Protein AF-A0A0D2UC77-F1 (afdb_monomer_lite)

Radius of gyration: 31.9 Å; chains: 1; bounding box: 76×81×79 Å

pLDDT: mean 72.2, std 21.92, range [27.11, 96.94]

Sequence (334 aa):
MNLIVYHHRYRLAFGVFLLLELVVVMSQKRPQEDGKARPSEGNSPDQDKRRRVPTLRNVVQEVMKLQSVQHLLEPVLEPLIRRVVKEEVELALRKHLNNMKRNGGKEVNSSESRSLQLQFLNNLSLPVFTGARIEAEDCSTIKVAIVDALTGQIVTSGPESSAKVEVVVLEGDFDGDEEDNWAVEEFNNNIVKEREGKKPLLTGDAFLTLTEGIGLVGEISFTDNSSWTRCRRFRLGARVVDGSGGTRVREAKTESFIVRDHRGELYKKHHPPSLSDEVWRLEKIGKDGAFHKRLSRENINTVKDFLTMLCINPPRLRHVRFFCFISLFVKLGV

Secondary structure (DSSP, 8-state):
--STTHHHHHHHHHHHHHHHHHHHHHT--PPP--------------------PPPHHHHHHHHHHHHHHHHHHHHHHHHHHHHHHHHHHHHHHHHHHHHHHHTSS--S-S-----EEEEE-SPBPSSEETTSBP-BTTSS--EEEEEETTT--B--SSSGGG-EEEEEEEETT----TT----HHHHHHTBPPPPTTSPPSEEE--EEE-BTTEEE--SEEESS-GGGSTTS-EEEEEEESS--TTPPEEPEEPPPBPEEPHHHHHTPPPSSPPTTSBGGGSTT--TTSHHHHHHHHTT--BHHHHHHHHHH-HHHHHHTT-TTTHHHHTTS--

InterPro domains:
  IPR012416 CALMODULIN-BINDING PROTEIN60 [PTHR31713] (33-320)
  IPR046830 Calmodulin binding protein, central domain [PF20451] (275-320)
  IPR046831 Calmodulin binding protein-like, N-terminal domain [PF07887] (116-262)

Foldseek 3Di:
DPPVVVVVVVCVVVVLVVVVVVVVVVVPDDDDDDDDDDDDDDDDDDDDDDDDDPDVVVVVVVVVVVVVVVVVVVVVSVVVVVVVVVVVVVVVVVVVVVVVVVPPDDDDDDPDLQAKAKEWPFAWCPDAEFPDWIAGVVRHFTKMFIARPVPRDGQQDDLQQFFKKFKFKFDQPPPDPPVLDDDPVSRVVRGDADDPPDDGQKDDQRMWTHHSGMTTGGGIGGNDWLCPDPRQKIKIKMDTPDDPPPRDYHIYIHHIHTYHYPVCVVQAADVVFDQAAFPSSDPPRGVVDLLSVLCVVVVNTGNVSVVVCCVPPVPVVVVSVPVVPVVPVVVVDD

Organism: Gossypium raimondii (NCBI:txid29730)

Structure (mmCIF, N/CA/C/O backbone):
data_AF-A0A0D2UC77-F1
#
_entry.id   AF-A0A0D2UC77-F1
#
loop_
_atom_site.group_PDB
_atom_site.id
_atom_site.type_symbol
_atom_site.label_atom_id
_atom_site.label_alt_id
_atom_site.label_comp_id
_atom_site.label_asym_id
_atom_site.label_entity_id
_atom_site.label_seq_id
_atom_site.pdbx_PDB_ins_code
_atom_site.Cartn_x
_atom_site.Cartn_y
_atom_site.Cartn_z
_atom_site.occupancy
_atom_site.B_iso_or_equiv
_atom_site.auth_seq_id
_atom_site.auth_comp_id
_atom_site.auth_asym_id
_atom_site.auth_atom_id
_atom_site.pdbx_PDB_model_num
ATOM 1 N N . MET A 1 1 ? 22.956 -3.495 41.136 1.00 37.72 1 MET A N 1
ATOM 2 C CA . MET A 1 1 ? 23.066 -4.958 40.919 1.00 37.72 1 MET A CA 1
ATOM 3 C C . MET A 1 1 ? 21.936 -5.565 40.065 1.00 37.72 1 MET A C 1
ATOM 5 O O . MET A 1 1 ? 21.862 -6.779 39.988 1.00 37.72 1 MET A O 1
ATOM 9 N N . ASN A 1 2 ? 21.133 -4.776 39.330 1.00 36.56 2 ASN A N 1
ATOM 10 C CA . ASN A 1 2 ? 19.993 -5.286 38.538 1.00 36.56 2 ASN A CA 1
ATOM 11 C C . ASN A 1 2 ? 20.079 -5.015 37.021 1.00 36.56 2 ASN A C 1
ATOM 13 O O . ASN A 1 2 ? 19.062 -5.036 36.343 1.00 36.56 2 ASN A O 1
ATOM 17 N N . LEU A 1 3 ? 21.279 -4.796 36.465 1.00 29.83 3 LEU A N 1
ATOM 18 C CA . LEU A 1 3 ? 21.458 -4.613 35.010 1.00 29.83 3 LEU A CA 1
ATOM 19 C C . LEU A 1 3 ? 22.194 -5.779 34.323 1.00 29.83 3 LEU A C 1
ATOM 21 O O . LEU A 1 3 ? 22.184 -5.888 33.104 1.00 29.83 3 LEU A O 1
ATOM 25 N N . ILE A 1 4 ? 22.776 -6.704 35.096 1.00 30.23 4 ILE A N 1
ATOM 26 C CA . ILE A 1 4 ? 23.517 -7.863 34.561 1.00 30.23 4 ILE A CA 1
ATOM 27 C C . ILE A 1 4 ? 22.608 -9.102 34.413 1.00 30.23 4 ILE A C 1
ATOM 29 O O . ILE A 1 4 ? 22.875 -9.976 33.594 1.00 30.23 4 ILE A O 1
ATOM 33 N N . VAL A 1 5 ? 21.473 -9.154 35.122 1.00 36.16 5 VAL A N 1
ATOM 34 C CA . VAL A 1 5 ? 20.525 -10.286 35.050 1.00 36.16 5 VAL A CA 1
ATOM 35 C C . VAL A 1 5 ? 19.581 -10.178 33.839 1.00 36.16 5 VAL A C 1
ATOM 37 O O . VAL A 1 5 ? 19.210 -11.197 33.258 1.00 36.16 5 VAL A O 1
ATOM 40 N N . TYR A 1 6 ? 19.256 -8.960 33.383 1.00 32.72 6 TYR A N 1
ATOM 41 C CA . TYR A 1 6 ? 18.373 -8.746 32.224 1.00 32.72 6 TYR A CA 1
ATOM 42 C C . TYR A 1 6 ? 19.011 -9.213 30.907 1.00 32.72 6 TYR A C 1
ATOM 44 O O . TYR A 1 6 ? 18.373 -9.885 30.101 1.00 32.72 6 TYR A O 1
ATOM 52 N N . HIS A 1 7 ? 20.312 -8.971 30.728 1.00 30.97 7 HIS A N 1
ATOM 53 C CA . HIS A 1 7 ? 21.033 -9.346 29.508 1.00 30.97 7 HIS A CA 1
ATOM 54 C C . HIS A 1 7 ? 21.276 -10.866 29.371 1.00 30.97 7 HIS A C 1
ATOM 56 O O . HIS A 1 7 ? 21.621 -11.351 28.291 1.00 30.97 7 HIS A O 1
ATOM 62 N N . HIS A 1 8 ? 21.084 -11.628 30.456 1.00 34.34 8 HIS A N 1
ATOM 63 C CA . HIS A 1 8 ? 21.283 -13.078 30.487 1.00 34.34 8 HIS A CA 1
ATOM 64 C C . HIS A 1 8 ? 20.010 -13.868 30.122 1.00 34.34 8 HIS A C 1
ATOM 66 O O . HIS A 1 8 ? 20.115 -14.989 29.621 1.00 34.34 8 HIS A O 1
ATOM 72 N N . ARG A 1 9 ? 18.810 -13.288 30.309 1.00 41.12 9 ARG A N 1
ATOM 73 C CA . ARG A 1 9 ? 17.525 -13.922 29.943 1.00 41.12 9 ARG A CA 1
ATOM 74 C C . ARG A 1 9 ? 17.278 -13.935 28.431 1.00 41.12 9 ARG A C 1
ATOM 76 O O . ARG A 1 9 ? 16.912 -14.977 27.896 1.00 41.12 9 ARG A O 1
ATOM 83 N N . TYR A 1 10 ? 17.586 -12.843 27.729 1.00 38.00 10 TYR A N 1
ATOM 84 C CA . TYR A 1 10 ? 17.446 -12.782 26.266 1.00 38.00 10 TYR A CA 1
ATOM 85 C C . TYR A 1 10 ? 18.499 -13.616 25.526 1.00 38.00 10 TYR A C 1
ATOM 87 O O . TYR A 1 10 ? 18.206 -14.186 24.481 1.00 38.00 10 TYR A O 1
ATOM 95 N N . ARG A 1 11 ? 19.705 -13.775 26.091 1.00 41.84 11 ARG A N 1
ATOM 96 C CA . ARG A 1 11 ? 20.719 -14.691 25.541 1.00 41.84 11 ARG A CA 1
ATOM 97 C C . ARG A 1 11 ? 20.305 -16.160 25.632 1.00 41.84 11 ARG A C 1
ATOM 99 O O . ARG A 1 11 ? 20.631 -16.919 24.725 1.00 41.84 11 ARG A O 1
ATOM 106 N N . LEU A 1 12 ? 19.581 -16.552 26.685 1.00 42.16 12 LEU A N 1
ATOM 107 C CA . LEU A 1 12 ? 19.053 -17.913 26.807 1.00 42.16 12 LEU A CA 1
ATOM 108 C C . LEU A 1 12 ? 17.899 -18.157 25.826 1.00 42.16 12 LEU A C 1
ATOM 110 O O . LEU A 1 12 ? 17.921 -19.160 25.125 1.00 42.16 12 LEU A O 1
ATOM 114 N N . ALA A 1 13 ? 16.938 -17.233 25.728 1.00 47.94 13 ALA A N 1
ATOM 115 C CA . ALA A 1 13 ? 15.802 -17.366 24.810 1.00 47.94 13 ALA A CA 1
ATOM 116 C C . ALA A 1 13 ? 16.244 -17.378 23.334 1.00 47.94 13 ALA A C 1
ATOM 118 O O . ALA A 1 13 ? 15.822 -18.241 22.568 1.00 47.94 13 ALA A O 1
ATOM 119 N N . PHE A 1 14 ? 17.172 -16.492 22.955 1.00 47.38 14 PHE A N 1
ATOM 120 C CA . PHE A 1 14 ? 17.744 -16.455 21.606 1.00 47.38 14 PHE A CA 1
ATOM 121 C C . PHE A 1 14 ? 18.619 -17.684 21.316 1.00 47.38 14 PHE A C 1
ATOM 123 O O . PHE A 1 14 ? 18.593 -18.218 20.211 1.00 47.38 14 PHE A O 1
ATOM 130 N N . GLY A 1 15 ? 19.353 -18.175 22.321 1.00 44.84 15 GLY A N 1
ATOM 131 C CA . GLY A 1 15 ? 20.139 -19.405 22.220 1.00 44.84 15 GLY A CA 1
ATOM 132 C C . GLY A 1 15 ? 19.276 -20.652 22.023 1.00 44.84 15 GLY A C 1
ATOM 133 O O . GLY A 1 15 ? 19.625 -21.498 21.207 1.00 44.84 15 GLY A O 1
ATOM 134 N N . VAL A 1 16 ? 18.132 -20.744 22.711 1.00 52.50 16 VAL A N 1
ATOM 135 C CA . VAL A 1 16 ? 17.162 -21.845 22.563 1.00 52.50 16 VAL A CA 1
ATOM 136 C C . VAL A 1 16 ? 16.448 -21.776 21.210 1.00 52.50 16 VAL A C 1
ATOM 138 O O . VAL A 1 16 ? 16.281 -22.809 20.568 1.00 52.50 16 VAL A O 1
ATOM 141 N N . PHE A 1 17 ? 16.107 -20.575 20.732 1.00 50.41 17 PHE A N 1
ATOM 142 C CA . PHE A 1 17 ? 15.516 -20.369 19.405 1.00 50.41 17 PHE A CA 1
ATOM 143 C C . PHE A 1 17 ? 16.473 -20.781 18.270 1.00 50.41 17 PHE A C 1
ATOM 145 O O . PHE A 1 17 ? 16.083 -21.530 17.377 1.00 50.41 17 PHE A O 1
ATOM 152 N N . LEU A 1 18 ? 17.752 -20.386 18.346 1.00 47.84 18 LEU A N 1
ATOM 153 C CA . LEU A 1 18 ? 18.776 -20.821 17.385 1.00 47.84 18 LEU A CA 1
ATOM 154 C C . LEU A 1 18 ? 19.037 -22.332 17.437 1.00 47.84 18 LEU A C 1
ATOM 156 O O . LEU A 1 18 ? 19.326 -22.933 16.405 1.00 47.84 18 LEU A O 1
ATOM 160 N N . LEU A 1 19 ? 18.941 -22.949 18.621 1.00 46.53 19 LEU A N 1
ATOM 161 C CA . LEU A 1 19 ? 19.082 -24.398 18.768 1.00 46.53 19 LEU A CA 1
ATOM 162 C C . LEU A 1 19 ? 17.905 -25.150 18.134 1.00 46.53 19 LEU A C 1
ATOM 164 O O . LEU A 1 19 ? 18.121 -26.171 17.489 1.00 46.53 19 LEU A O 1
ATOM 168 N N . LEU A 1 20 ? 16.679 -24.641 18.287 1.00 48.84 20 LEU A N 1
ATOM 169 C CA . LEU A 1 20 ? 15.470 -25.198 17.672 1.00 48.84 20 LEU A CA 1
ATOM 170 C C . LEU A 1 20 ? 15.531 -25.122 16.142 1.00 48.84 20 LEU A C 1
ATOM 172 O O . LEU A 1 20 ? 15.289 -26.130 15.485 1.00 48.84 20 LEU A O 1
ATOM 176 N N . GLU A 1 21 ? 15.943 -23.986 15.578 1.00 44.38 21 GLU A N 1
ATOM 177 C CA . GLU A 1 21 ? 16.179 -23.833 14.132 1.00 44.38 21 GLU A CA 1
ATOM 178 C C . GLU A 1 21 ? 17.220 -24.844 13.614 1.00 44.38 21 GLU A C 1
ATOM 180 O O . GLU A 1 21 ? 16.989 -25.536 12.622 1.00 44.38 21 GLU A O 1
ATOM 185 N N . LEU A 1 22 ? 18.336 -25.023 14.332 1.00 43.88 22 LEU A N 1
ATOM 186 C CA . LEU A 1 22 ? 19.365 -26.006 13.973 1.00 43.88 22 LEU A CA 1
ATOM 187 C C . LEU A 1 22 ? 18.853 -27.454 14.042 1.00 43.88 22 LEU A C 1
ATOM 189 O O . LEU A 1 22 ? 19.157 -28.252 13.155 1.00 43.88 22 LEU A O 1
ATOM 193 N N . VAL A 1 23 ? 18.051 -27.800 15.052 1.00 48.88 23 VAL A N 1
ATOM 194 C CA . VAL A 1 23 ? 17.474 -29.148 15.209 1.00 48.88 23 VAL A CA 1
ATOM 195 C C . VAL A 1 23 ? 16.422 -29.439 14.132 1.00 48.88 23 VAL A C 1
ATOM 197 O O . VAL A 1 23 ? 16.395 -30.544 13.586 1.00 48.88 23 VAL A O 1
ATOM 200 N N . VAL A 1 24 ? 15.596 -28.455 13.767 1.00 45.53 24 VAL A N 1
ATOM 201 C CA . VAL A 1 24 ? 14.577 -28.581 12.711 1.00 45.53 24 VAL A CA 1
ATOM 202 C C . VAL A 1 24 ? 15.227 -28.759 11.336 1.00 45.53 24 VAL A C 1
ATOM 204 O O . VAL A 1 24 ? 14.836 -29.656 10.585 1.00 45.53 24 VAL A O 1
ATOM 207 N N . VAL A 1 25 ? 16.276 -27.987 11.033 1.00 43.66 25 VAL A N 1
ATOM 208 C CA . VAL A 1 25 ? 17.031 -28.087 9.770 1.00 43.66 25 VAL A CA 1
ATOM 209 C C . VAL A 1 25 ? 17.757 -29.433 9.640 1.00 43.66 25 VAL A C 1
ATOM 211 O O . VAL A 1 25 ? 17.865 -29.979 8.542 1.00 43.66 25 VAL A O 1
ATOM 214 N N . MET A 1 26 ? 18.213 -30.022 10.749 1.00 36.75 26 MET A N 1
ATOM 215 C CA . MET A 1 26 ? 18.915 -31.312 10.741 1.00 36.75 26 MET A CA 1
ATOM 216 C C . MET A 1 26 ? 17.988 -32.539 10.661 1.00 36.75 26 MET A C 1
ATOM 218 O O . MET A 1 26 ? 18.461 -33.627 10.336 1.00 36.75 26 MET A O 1
ATOM 222 N N . SER A 1 27 ? 16.680 -32.385 10.899 1.00 40.72 27 SER A N 1
ATOM 223 C CA . SER A 1 27 ? 15.710 -33.496 10.902 1.00 40.72 27 SER A CA 1
ATOM 224 C C . SER A 1 27 ? 15.116 -33.817 9.513 1.00 40.72 27 SER A C 1
ATOM 226 O O . SER A 1 27 ? 14.483 -34.855 9.312 1.00 40.72 27 SER A O 1
ATOM 228 N N . GLN A 1 28 ? 15.360 -32.979 8.497 1.00 36.03 28 GLN A N 1
ATOM 229 C CA . GLN A 1 28 ? 14.860 -33.182 7.129 1.00 36.03 28 GLN A CA 1
ATOM 230 C C . GLN A 1 28 ? 15.937 -33.725 6.173 1.00 36.03 28 GLN A C 1
ATOM 232 O O . GLN A 1 28 ? 16.375 -33.045 5.247 1.00 36.03 28 GLN A O 1
ATOM 237 N N . LYS A 1 29 ? 16.359 -34.986 6.344 1.00 37.50 29 LYS A N 1
ATOM 238 C CA . LYS A 1 29 ? 17.017 -35.732 5.252 1.00 37.50 29 LYS A CA 1
ATOM 239 C C . LYS A 1 29 ? 16.876 -37.250 5.422 1.00 37.50 29 LYS A C 1
ATOM 241 O O . LYS A 1 29 ? 17.635 -37.872 6.154 1.00 37.50 29 LYS A O 1
ATOM 246 N N . ARG A 1 30 ? 15.913 -37.859 4.720 1.00 32.28 30 ARG A N 1
ATOM 247 C CA . ARG A 1 30 ? 15.815 -39.323 4.535 1.00 32.28 30 ARG A CA 1
ATOM 248 C C . ARG A 1 30 ? 16.340 -39.699 3.138 1.00 32.28 30 ARG A C 1
ATOM 250 O O . ARG A 1 30 ? 15.935 -39.029 2.188 1.00 32.28 30 ARG A O 1
ATOM 257 N N . PRO A 1 31 ? 17.181 -40.736 2.965 1.00 36.09 31 PRO A N 1
ATOM 258 C CA . PRO A 1 31 ? 17.463 -41.326 1.658 1.00 36.09 31 PRO A CA 1
ATOM 259 C C . PRO A 1 31 ? 16.521 -42.502 1.348 1.00 36.09 31 PRO A C 1
ATOM 261 O O . PRO A 1 31 ? 16.159 -43.274 2.231 1.00 36.09 31 PRO A O 1
ATOM 264 N N . GLN A 1 32 ? 16.155 -42.618 0.071 1.00 31.05 32 GLN A N 1
ATOM 265 C CA . GLN A 1 32 ? 15.422 -43.723 -0.550 1.00 31.05 32 GLN A CA 1
ATOM 266 C C . GLN A 1 32 ? 16.422 -44.822 -0.960 1.00 31.05 32 GLN A C 1
ATOM 268 O O . GLN A 1 32 ? 17.393 -44.526 -1.656 1.00 31.05 32 GLN A O 1
ATOM 273 N N . GLU A 1 33 ? 16.201 -46.063 -0.522 1.00 31.50 33 GLU A N 1
ATOM 274 C CA . GLU A 1 33 ? 16.956 -47.258 -0.933 1.00 31.50 33 GLU A CA 1
ATOM 275 C C . GLU A 1 33 ? 16.115 -48.123 -1.881 1.00 31.50 33 GLU A C 1
ATOM 277 O O . GLU A 1 33 ? 14.941 -48.352 -1.613 1.00 31.50 33 GLU A O 1
ATOM 282 N N . ASP A 1 34 ? 16.752 -48.643 -2.934 1.00 28.75 34 ASP A N 1
ATOM 283 C CA . ASP A 1 34 ? 16.442 -49.937 -3.555 1.00 28.75 34 ASP A CA 1
ATOM 284 C C . ASP A 1 34 ? 17.724 -50.475 -4.221 1.00 28.75 34 ASP A C 1
ATOM 286 O O . ASP A 1 34 ? 18.435 -49.743 -4.914 1.00 28.75 34 ASP A O 1
ATOM 290 N N . GLY A 1 35 ? 18.073 -51.740 -3.958 1.00 31.42 35 GLY A N 1
ATOM 291 C CA . GLY A 1 35 ? 19.383 -52.326 -4.283 1.00 31.42 35 GLY A CA 1
ATOM 292 C C . GLY A 1 35 ? 19.380 -53.498 -5.271 1.00 31.42 35 GLY A C 1
ATOM 293 O O . GLY A 1 35 ? 18.331 -54.040 -5.603 1.00 31.42 35 GLY A O 1
ATOM 294 N N . LYS A 1 36 ? 20.586 -53.942 -5.687 1.00 28.97 36 LYS A N 1
ATOM 295 C CA . LYS A 1 36 ? 20.958 -55.361 -5.942 1.00 28.97 36 LYS A CA 1
ATOM 296 C C . LYS A 1 36 ? 22.457 -55.562 -6.277 1.00 28.97 36 LYS A C 1
ATOM 298 O O . LYS A 1 36 ? 23.072 -54.733 -6.934 1.00 28.97 36 LYS A O 1
ATOM 303 N N . ALA A 1 37 ? 23.004 -56.690 -5.798 1.00 31.27 37 ALA A N 1
ATOM 304 C CA . ALA A 1 37 ? 24.397 -57.201 -5.844 1.00 31.27 37 ALA A CA 1
ATOM 305 C C . ALA A 1 37 ? 24.821 -57.795 -7.226 1.00 31.27 37 ALA A C 1
ATOM 307 O O . ALA A 1 37 ? 23.935 -58.033 -8.039 1.00 31.27 37 ALA A O 1
ATOM 308 N N . ARG A 1 38 ? 26.092 -58.067 -7.617 1.00 36.03 38 ARG A N 1
ATOM 309 C CA . ARG A 1 38 ? 27.205 -58.922 -7.083 1.00 36.03 38 ARG A CA 1
ATOM 310 C C . ARG A 1 38 ? 28.545 -58.696 -7.886 1.00 36.03 38 ARG A C 1
ATOM 312 O O . ARG A 1 38 ? 28.490 -57.963 -8.868 1.00 36.03 38 ARG A O 1
ATOM 319 N N . PRO A 1 39 ? 29.714 -59.298 -7.515 1.00 42.81 39 PRO A N 1
ATOM 320 C CA . PRO A 1 39 ? 31.084 -58.847 -7.879 1.00 42.81 39 PRO A CA 1
ATOM 321 C C . PRO A 1 39 ? 31.897 -59.761 -8.842 1.00 42.81 39 PRO A C 1
ATOM 323 O O . PRO A 1 39 ? 31.531 -60.918 -9.032 1.00 42.81 39 PRO A O 1
ATOM 326 N N . SER A 1 40 ? 33.044 -59.277 -9.364 1.00 29.92 40 SER A N 1
ATOM 327 C CA . SER A 1 40 ? 34.174 -60.101 -9.868 1.00 29.92 40 SER A CA 1
ATOM 328 C C . SER A 1 40 ? 35.517 -59.333 -9.891 1.00 29.92 40 SER A C 1
ATOM 330 O O . SER A 1 40 ? 35.536 -58.119 -10.080 1.00 29.92 40 SER A O 1
ATOM 332 N N . GLU A 1 41 ? 36.612 -60.068 -9.667 1.00 30.53 41 GLU A N 1
ATOM 333 C CA . GLU A 1 41 ? 38.003 -59.674 -9.356 1.00 30.53 41 GLU A CA 1
ATOM 334 C C . GLU A 1 41 ? 38.888 -59.245 -10.555 1.00 30.53 41 GLU A C 1
ATOM 336 O O . GLU A 1 41 ? 38.599 -59.610 -11.694 1.00 30.53 41 GLU A O 1
ATOM 341 N N . GLY A 1 42 ? 40.029 -58.573 -10.280 1.00 27.11 42 GLY A N 1
ATOM 342 C CA . GLY A 1 42 ? 41.196 -58.524 -11.190 1.00 27.11 42 GLY A CA 1
ATOM 343 C C . GLY A 1 42 ? 42.198 -57.350 -11.037 1.00 27.11 42 GLY A C 1
ATOM 344 O O . GLY A 1 42 ? 41.989 -56.307 -11.635 1.00 27.11 42 GLY A O 1
ATOM 345 N N . ASN A 1 43 ? 43.288 -57.579 -10.281 1.00 27.94 43 ASN A N 1
ATOM 346 C CA . ASN A 1 43 ? 44.685 -57.054 -10.296 1.00 27.94 43 ASN A CA 1
ATOM 347 C C . ASN A 1 43 ? 45.126 -55.575 -10.580 1.00 27.94 43 ASN A C 1
ATOM 349 O O . ASN A 1 43 ? 44.652 -54.882 -11.467 1.00 27.94 43 ASN A O 1
ATOM 353 N N . SER A 1 44 ? 46.160 -55.188 -9.802 1.00 30.59 44 SER A N 1
ATOM 354 C CA . SER A 1 44 ? 46.928 -53.924 -9.564 1.00 30.59 44 SER A CA 1
ATOM 355 C C . SER A 1 44 ? 48.000 -53.556 -10.636 1.00 30.59 44 SER A C 1
ATOM 357 O O . SER A 1 44 ? 48.183 -54.386 -11.526 1.00 30.59 44 SER A O 1
ATOM 359 N N . PRO A 1 45 ? 48.886 -52.518 -10.504 1.00 44.44 45 PRO A N 1
ATOM 360 C CA . PRO A 1 45 ? 48.833 -51.147 -9.918 1.00 44.44 45 PRO A CA 1
ATOM 361 C C . PRO A 1 45 ? 49.252 -50.023 -10.926 1.00 44.44 45 PRO A C 1
ATOM 363 O O . PRO A 1 45 ? 49.891 -50.317 -11.926 1.00 44.44 45 PRO A O 1
ATOM 366 N N . ASP A 1 46 ? 48.961 -48.735 -10.655 1.00 30.42 46 ASP A N 1
ATOM 367 C CA . ASP A 1 46 ? 49.951 -47.644 -10.407 1.00 30.42 46 ASP A CA 1
ATOM 368 C C . ASP A 1 46 ? 49.307 -46.223 -10.387 1.00 30.42 46 ASP A C 1
ATOM 370 O O . ASP A 1 46 ? 48.309 -45.947 -11.047 1.00 30.42 46 ASP A O 1
ATOM 374 N N . GLN A 1 47 ? 49.885 -45.372 -9.536 1.00 37.06 47 GLN A N 1
ATOM 375 C CA . GLN A 1 47 ? 49.742 -43.934 -9.212 1.00 37.06 47 GLN A CA 1
ATOM 376 C C . GLN A 1 47 ? 48.773 -42.997 -9.990 1.00 37.06 47 GLN A C 1
ATOM 378 O O . GLN A 1 47 ? 48.876 -42.836 -11.198 1.00 37.06 47 GLN A O 1
ATOM 383 N N . ASP A 1 48 ? 47.923 -42.230 -9.272 1.00 33.22 48 ASP A N 1
ATOM 384 C CA . ASP A 1 48 ? 48.167 -40.813 -8.881 1.00 33.22 48 ASP A CA 1
ATOM 385 C C . ASP A 1 48 ? 46.892 -40.109 -8.299 1.00 33.22 48 ASP A C 1
ATOM 387 O O . ASP A 1 48 ? 45.757 -40.338 -8.718 1.00 33.22 48 ASP A O 1
ATOM 391 N N . LYS A 1 49 ? 47.092 -39.256 -7.279 1.00 46.53 49 LYS A N 1
ATOM 392 C CA . LYS A 1 49 ? 46.192 -38.252 -6.636 1.00 46.53 49 LYS A CA 1
ATOM 393 C C . LYS A 1 49 ? 44.651 -38.392 -6.733 1.00 46.53 49 LYS A C 1
ATOM 395 O O . LYS A 1 49 ? 44.019 -37.778 -7.593 1.00 46.53 49 LYS A O 1
ATOM 400 N N . ARG A 1 50 ? 43.993 -38.946 -5.697 1.00 35.91 50 ARG A N 1
ATOM 401 C CA . ARG A 1 50 ? 42.585 -38.607 -5.359 1.00 35.91 50 ARG A CA 1
ATOM 402 C C . ARG A 1 50 ? 42.337 -38.494 -3.850 1.00 35.91 50 ARG A C 1
ATOM 404 O O . ARG A 1 50 ? 42.734 -39.350 -3.065 1.00 35.91 50 ARG A O 1
ATOM 411 N N . ARG A 1 51 ? 41.665 -37.403 -3.456 1.00 41.09 51 ARG A N 1
ATOM 412 C CA . ARG A 1 51 ? 41.193 -37.105 -2.091 1.00 41.09 51 ARG A CA 1
ATOM 413 C C . ARG A 1 51 ? 40.356 -38.282 -1.566 1.00 41.09 51 ARG A C 1
ATOM 415 O O . ARG A 1 51 ? 39.410 -38.694 -2.232 1.00 41.09 51 ARG A O 1
ATOM 422 N N . ARG A 1 52 ? 40.704 -38.821 -0.390 1.00 40.16 52 ARG A N 1
ATOM 423 C CA . ARG A 1 52 ? 39.981 -39.934 0.250 1.00 40.16 52 ARG A CA 1
ATOM 424 C C . ARG A 1 52 ? 38.538 -39.512 0.551 1.00 40.16 52 ARG A C 1
ATOM 426 O O . ARG A 1 52 ? 38.315 -38.643 1.388 1.00 40.16 52 ARG A O 1
ATOM 433 N N . VAL A 1 53 ? 37.576 -40.132 -0.128 1.00 46.56 53 VAL A N 1
ATOM 434 C CA . VAL A 1 53 ? 36.152 -40.078 0.232 1.00 46.56 53 VAL A CA 1
ATOM 435 C C . VAL A 1 53 ? 35.995 -40.801 1.577 1.00 46.56 53 VAL A C 1
ATOM 437 O O . VAL A 1 53 ? 36.499 -41.920 1.704 1.00 46.56 53 VAL A O 1
ATOM 440 N N . PRO A 1 54 ? 35.363 -40.196 2.600 1.00 46.66 54 PRO A N 1
ATOM 441 C CA . PRO A 1 54 ? 35.147 -40.877 3.868 1.00 46.66 54 PRO A CA 1
ATOM 442 C C . PRO A 1 54 ? 34.213 -42.070 3.645 1.00 46.66 54 PRO A C 1
ATOM 444 O O . PRO A 1 54 ? 33.126 -41.939 3.088 1.00 46.66 54 PRO A O 1
ATOM 447 N N . THR A 1 55 ? 34.660 -43.253 4.054 1.00 50.44 55 THR A N 1
ATOM 448 C CA . THR A 1 55 ? 33.912 -44.507 3.945 1.00 50.44 55 THR A CA 1
ATOM 449 C C . THR A 1 55 ? 32.580 -44.381 4.691 1.00 50.44 55 THR A C 1
ATOM 451 O O . THR A 1 55 ? 32.557 -43.824 5.788 1.00 50.44 55 THR A O 1
ATOM 454 N N . LEU A 1 56 ? 31.483 -44.931 4.150 1.00 48.44 56 LEU A N 1
ATOM 455 C CA . LEU A 1 56 ? 30.132 -44.874 4.749 1.00 48.44 56 LEU A CA 1
ATOM 456 C C . LEU A 1 56 ? 30.111 -45.239 6.244 1.00 48.44 56 LEU A C 1
ATOM 458 O O . LEU A 1 56 ? 29.372 -44.641 7.015 1.00 48.44 56 LEU A O 1
ATOM 462 N N . ARG A 1 57 ? 30.997 -46.143 6.680 1.00 48.56 57 ARG A N 1
ATOM 463 C CA . ARG A 1 57 ? 31.198 -46.507 8.091 1.00 48.56 57 ARG A CA 1
ATOM 464 C C . ARG A 1 57 ? 31.547 -45.317 8.997 1.00 48.56 57 ARG A C 1
ATOM 466 O O . ARG A 1 57 ? 31.047 -45.252 10.113 1.00 48.56 57 ARG A O 1
ATOM 473 N N . ASN A 1 58 ? 32.359 -44.374 8.521 1.00 54.38 58 ASN A N 1
ATOM 474 C CA . ASN A 1 58 ? 32.748 -43.180 9.277 1.00 54.38 58 ASN A CA 1
ATOM 475 C C . ASN A 1 58 ? 31.602 -42.162 9.344 1.00 54.38 58 ASN A C 1
ATOM 477 O O . ASN A 1 58 ? 31.421 -41.519 10.370 1.00 54.38 58 ASN A O 1
ATOM 481 N N . VAL A 1 59 ? 30.793 -42.059 8.284 1.00 52.25 59 VAL A N 1
ATOM 482 C CA . VAL A 1 59 ? 29.593 -41.206 8.266 1.00 52.25 59 VAL A CA 1
ATOM 483 C C . VAL A 1 59 ? 28.523 -41.772 9.200 1.00 52.25 59 VAL A C 1
ATOM 485 O O . VAL A 1 59 ? 27.960 -41.034 9.997 1.00 52.25 59 VAL A O 1
ATOM 488 N N . VAL A 1 60 ? 28.297 -43.089 9.176 1.00 51.19 60 VAL A N 1
ATOM 489 C CA . VAL A 1 60 ? 27.355 -43.766 10.083 1.00 51.19 60 VAL A CA 1
ATOM 490 C C . VAL A 1 60 ? 27.816 -43.661 11.539 1.00 51.19 60 VAL A C 1
ATOM 492 O O . VAL A 1 60 ? 26.995 -43.399 12.411 1.00 51.19 60 VAL A O 1
ATOM 495 N N . GLN A 1 61 ? 29.119 -43.787 11.821 1.00 52.34 61 GLN A N 1
ATOM 496 C CA . GLN A 1 61 ? 29.646 -43.563 13.173 1.00 52.34 61 GLN A CA 1
ATOM 497 C C . GLN A 1 61 ? 29.468 -42.116 13.648 1.00 52.34 61 GLN A C 1
ATOM 499 O O . GLN A 1 61 ? 29.151 -41.912 14.815 1.00 52.34 61 GLN A O 1
ATOM 504 N N . GLU A 1 62 ? 29.633 -41.119 12.778 1.00 55.00 62 GLU A N 1
ATOM 505 C CA . GLU A 1 62 ? 29.377 -39.715 13.128 1.00 55.00 62 GLU A CA 1
ATOM 506 C C . GLU A 1 62 ? 27.882 -39.429 13.335 1.00 55.00 62 GLU A C 1
ATOM 508 O O . GLU A 1 62 ? 27.520 -38.751 14.293 1.00 55.00 62 GLU A O 1
ATOM 513 N N . VAL A 1 63 ? 26.997 -40.020 12.525 1.00 49.72 63 VAL A N 1
ATOM 514 C CA . VAL A 1 63 ? 25.536 -39.909 12.697 1.00 49.72 63 VAL A CA 1
ATOM 515 C C . VAL A 1 63 ? 25.076 -40.576 13.998 1.00 49.72 63 VAL A C 1
ATOM 517 O O . VAL A 1 63 ? 24.266 -40.003 14.721 1.00 49.72 63 VAL A O 1
ATOM 520 N N . MET A 1 64 ? 25.644 -41.732 14.357 1.00 49.69 64 MET A N 1
ATOM 521 C CA . MET A 1 64 ? 25.350 -42.417 15.624 1.00 49.69 64 MET A CA 1
ATOM 522 C C . MET A 1 64 ? 25.861 -41.635 16.844 1.00 49.69 64 MET A C 1
ATOM 524 O O . MET A 1 64 ? 25.190 -41.594 17.877 1.00 49.69 64 MET A O 1
ATOM 528 N N . LYS A 1 65 ? 27.010 -40.953 16.730 1.00 55.44 65 LYS A N 1
ATOM 529 C CA . LYS A 1 65 ? 27.486 -40.025 17.768 1.00 55.44 65 LYS A CA 1
ATOM 530 C C . LYS A 1 65 ? 26.560 -38.816 17.903 1.00 55.44 65 LYS A C 1
ATOM 532 O O . LYS A 1 65 ? 26.236 -38.459 19.026 1.00 55.44 65 LYS A O 1
ATOM 537 N N . LEU A 1 66 ? 26.092 -38.235 16.796 1.00 51.81 66 LEU A N 1
ATOM 538 C CA . LEU A 1 66 ? 25.149 -37.106 16.776 1.00 51.81 66 LEU A CA 1
ATOM 539 C C . LEU A 1 66 ? 23.766 -37.463 17.352 1.00 51.81 66 LEU A C 1
ATOM 541 O O . LEU A 1 66 ? 23.228 -36.693 18.145 1.00 51.81 66 LEU A O 1
ATOM 545 N N . GLN A 1 67 ? 23.233 -38.650 17.041 1.00 47.91 67 GLN A N 1
ATOM 546 C CA . GLN A 1 67 ? 22.002 -39.177 17.656 1.00 47.91 67 GLN A CA 1
ATOM 547 C C . GLN A 1 67 ? 22.161 -39.433 19.160 1.00 47.91 67 GLN A C 1
ATOM 549 O O . GLN A 1 67 ? 21.233 -39.200 19.932 1.00 47.91 67 GLN A O 1
ATOM 554 N N . SER A 1 68 ? 23.356 -39.836 19.603 1.00 55.59 68 SER A N 1
ATOM 555 C CA . SER A 1 68 ? 23.646 -39.999 21.034 1.00 55.59 68 SER A CA 1
ATOM 556 C C . SER A 1 68 ? 23.596 -38.665 21.797 1.00 55.59 68 SER A C 1
ATOM 558 O O . SER A 1 68 ? 23.268 -38.661 22.979 1.00 55.59 68 SER A O 1
ATOM 560 N N . VAL A 1 69 ? 23.870 -37.526 21.141 1.00 53.16 69 VAL A N 1
ATOM 561 C CA . VAL A 1 69 ? 23.765 -36.188 21.764 1.00 53.16 69 VAL A CA 1
ATOM 562 C C . VAL A 1 69 ? 22.328 -35.652 21.749 1.00 53.16 69 VAL A C 1
ATOM 564 O O . VAL A 1 69 ? 21.952 -34.909 22.653 1.00 53.16 69 VAL A O 1
ATOM 567 N N . GLN A 1 70 ? 21.500 -36.058 20.778 1.00 52.88 70 GLN A N 1
ATOM 568 C CA . GLN A 1 70 ? 20.074 -35.698 20.720 1.00 52.88 70 GLN A CA 1
ATOM 569 C C . GLN A 1 70 ? 19.323 -36.144 21.983 1.00 52.88 70 GLN A C 1
ATOM 571 O O . GLN A 1 70 ? 18.672 -35.322 22.626 1.00 52.88 70 GLN A O 1
ATOM 576 N N . HIS A 1 71 ? 19.516 -37.396 22.411 1.00 57.50 71 HIS A N 1
ATOM 577 C CA . HIS A 1 71 ? 18.897 -37.930 23.632 1.00 57.50 71 HIS A CA 1
ATOM 578 C C . HIS A 1 71 ? 19.411 -37.293 24.935 1.00 57.50 71 HIS A C 1
ATOM 580 O O . HIS A 1 71 ? 18.762 -37.410 25.971 1.00 57.50 71 HIS A O 1
ATOM 586 N N . LEU A 1 72 ? 20.563 -36.614 24.906 1.00 54.28 72 LEU A N 1
ATOM 587 C CA . LEU A 1 72 ? 21.107 -35.898 26.066 1.00 54.28 72 LEU A CA 1
ATOM 588 C C . LEU A 1 72 ? 20.603 -34.450 26.152 1.00 54.28 72 LEU A C 1
ATOM 590 O O . LEU A 1 72 ? 20.547 -33.886 27.243 1.00 54.28 72 LEU A O 1
ATOM 594 N N . LEU A 1 73 ? 20.233 -33.846 25.019 1.00 55.66 73 LEU A N 1
ATOM 595 C CA . LEU A 1 73 ? 19.767 -32.459 24.938 1.00 55.66 73 LEU A CA 1
ATOM 596 C C . LEU A 1 73 ? 18.253 -32.328 25.141 1.00 55.66 73 LEU A C 1
ATOM 598 O O . LEU A 1 73 ? 17.816 -31.349 25.746 1.00 55.66 73 LEU A O 1
ATOM 602 N N . GLU A 1 74 ? 17.464 -33.312 24.702 1.00 55.00 74 GLU A N 1
ATOM 603 C CA . GLU A 1 74 ? 16.008 -33.362 24.921 1.00 55.00 74 GLU A CA 1
ATOM 604 C C . GLU A 1 74 ? 15.593 -33.165 26.394 1.00 55.00 74 GLU A C 1
ATOM 606 O O . GLU A 1 74 ? 14.837 -32.228 26.662 1.00 55.00 74 GLU A O 1
ATOM 611 N N . PRO A 1 75 ? 16.118 -33.928 27.376 1.00 65.81 75 PRO A N 1
ATOM 612 C CA . PRO A 1 75 ? 15.703 -33.792 28.776 1.00 65.81 75 PRO A CA 1
ATOM 613 C C . PRO A 1 75 ? 16.171 -32.487 29.441 1.00 65.81 75 PRO A C 1
ATOM 615 O O . PRO A 1 75 ? 15.683 -32.139 30.514 1.00 65.81 75 PRO A O 1
ATOM 618 N N . VAL A 1 76 ? 17.104 -31.747 28.830 1.00 66.12 76 VAL A N 1
ATOM 619 C CA . VAL A 1 76 ? 17.566 -30.434 29.318 1.00 66.12 76 VAL A CA 1
ATOM 620 C C . VAL A 1 76 ? 16.751 -29.297 28.700 1.00 66.12 76 VAL A C 1
ATOM 622 O O . VAL A 1 76 ? 16.452 -28.310 29.374 1.00 66.12 76 VAL A O 1
ATOM 625 N N . LEU A 1 77 ? 16.371 -29.428 27.428 1.00 58.28 77 LEU A N 1
ATOM 626 C CA . LEU A 1 77 ? 15.599 -28.423 26.699 1.00 58.28 77 LEU A CA 1
ATOM 627 C C . LEU A 1 77 ? 14.109 -28.479 27.041 1.00 58.28 77 LEU A C 1
ATOM 629 O O . LEU A 1 77 ? 13.497 -27.423 27.187 1.00 58.28 77 LEU A O 1
ATOM 633 N N . GLU A 1 78 ? 13.529 -29.667 27.231 1.00 67.00 78 GLU A N 1
ATOM 634 C CA . GLU A 1 78 ? 12.100 -29.824 27.535 1.00 67.00 78 GLU A CA 1
ATOM 635 C C . GLU A 1 78 ? 11.671 -29.043 28.798 1.00 67.00 78 GLU A C 1
ATOM 637 O O . GLU A 1 78 ? 10.715 -28.263 28.712 1.00 67.00 78 GLU A O 1
ATOM 642 N N . PRO A 1 79 ? 12.373 -29.122 29.951 1.00 70.94 79 PRO A N 1
ATOM 643 C CA . PRO A 1 79 ? 11.995 -28.361 31.141 1.00 70.94 79 PRO A CA 1
ATOM 644 C C . PRO A 1 79 ? 12.152 -26.849 30.955 1.00 70.94 79 PRO A C 1
ATOM 646 O O . PRO A 1 79 ? 11.376 -26.077 31.519 1.00 70.94 79 PRO A O 1
ATOM 649 N N . LEU A 1 80 ? 13.140 -26.413 30.165 1.00 66.75 80 LEU A N 1
ATOM 650 C CA . LEU A 1 80 ? 13.381 -24.999 29.878 1.00 66.75 80 LEU A CA 1
ATOM 651 C C . LEU A 1 80 ? 12.294 -24.427 28.967 1.00 66.75 80 LEU A C 1
ATOM 653 O O . LEU A 1 80 ? 11.744 -23.373 29.275 1.00 66.75 80 LEU A O 1
ATOM 657 N N . ILE A 1 81 ? 11.925 -25.147 27.906 1.00 68.25 81 ILE A N 1
ATOM 658 C CA . ILE A 1 81 ? 10.830 -24.770 27.006 1.00 68.25 81 ILE A CA 1
ATOM 659 C C . ILE A 1 81 ? 9.517 -24.748 27.781 1.00 68.25 81 ILE A C 1
ATOM 661 O O . ILE A 1 81 ? 8.795 -23.757 27.738 1.00 68.25 81 ILE A O 1
ATOM 665 N N . ARG A 1 82 ? 9.229 -25.793 28.564 1.00 69.00 82 ARG A N 1
ATOM 666 C CA . ARG A 1 82 ? 8.007 -25.860 29.369 1.00 69.00 82 ARG A CA 1
ATOM 667 C C . ARG A 1 82 ? 7.927 -24.722 30.383 1.00 69.00 82 ARG A C 1
ATOM 669 O O . ARG A 1 82 ? 6.839 -24.212 30.629 1.00 69.00 82 ARG A O 1
ATOM 676 N N . ARG A 1 83 ? 9.061 -24.302 30.950 1.00 70.00 83 ARG A N 1
ATOM 677 C CA . ARG A 1 83 ? 9.132 -23.154 31.859 1.00 70.00 83 ARG A CA 1
ATOM 678 C C . ARG A 1 83 ? 8.892 -21.833 31.139 1.00 70.00 83 ARG A C 1
ATOM 680 O O . ARG A 1 83 ? 8.100 -21.048 31.639 1.00 70.00 83 ARG A O 1
ATOM 687 N N . VAL A 1 84 ? 9.523 -21.607 29.987 1.00 67.69 84 VAL A N 1
ATOM 688 C CA . VAL A 1 84 ? 9.316 -20.386 29.190 1.00 67.69 84 VAL A CA 1
ATOM 689 C C . VAL A 1 84 ? 7.867 -20.307 28.721 1.00 67.69 84 VAL A C 1
ATOM 691 O O . VAL A 1 84 ? 7.206 -19.316 28.983 1.00 67.69 84 VAL A O 1
ATOM 694 N N . VAL A 1 85 ? 7.327 -21.381 28.141 1.00 68.69 85 VAL A N 1
ATOM 695 C CA . VAL A 1 85 ? 5.924 -21.441 27.708 1.00 68.69 85 VAL A CA 1
ATOM 696 C C . VAL A 1 85 ? 4.977 -21.214 28.885 1.00 68.69 85 VAL A C 1
ATOM 698 O O . VAL A 1 85 ? 4.019 -20.464 28.759 1.00 68.69 85 VAL A O 1
ATOM 701 N N . LYS A 1 86 ? 5.241 -21.813 30.052 1.00 68.94 86 LYS A N 1
ATOM 702 C CA . LYS A 1 86 ? 4.424 -21.587 31.249 1.00 68.94 86 LYS A CA 1
ATOM 703 C C . LYS A 1 86 ? 4.519 -20.143 31.750 1.00 68.94 86 LYS A C 1
ATOM 705 O O . LYS A 1 86 ? 3.493 -19.589 32.121 1.00 68.94 86 LYS A O 1
ATOM 710 N N . GLU A 1 87 ? 5.708 -19.542 31.763 1.00 68.88 87 GLU A N 1
ATOM 711 C CA . GLU A 1 87 ? 5.902 -18.143 32.163 1.00 68.88 87 GLU A CA 1
ATOM 712 C C . GLU A 1 87 ? 5.197 -17.185 31.182 1.00 68.88 87 GLU A C 1
ATOM 714 O O . GLU A 1 87 ? 4.492 -16.290 31.640 1.00 68.88 87 GLU A O 1
ATOM 719 N N . GLU A 1 88 ? 5.275 -17.424 29.868 1.00 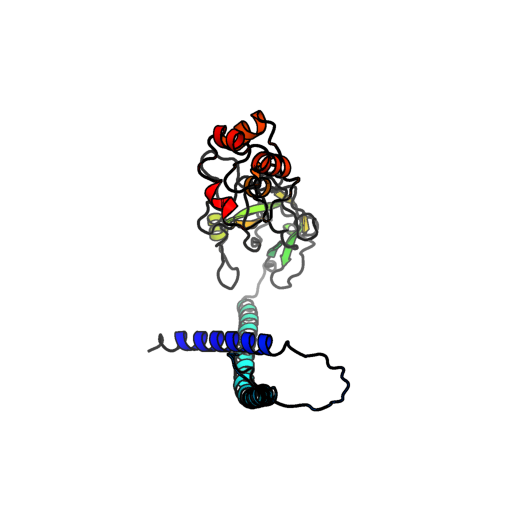59.41 88 GLU A N 1
ATOM 720 C CA . GLU A 1 88 ? 4.559 -16.653 28.836 1.00 59.41 88 GLU A CA 1
ATOM 721 C C . GLU A 1 88 ? 3.034 -16.817 28.940 1.00 59.41 88 GLU A C 1
ATOM 723 O O . GLU A 1 88 ? 2.290 -15.838 28.900 1.00 59.41 88 GLU A O 1
ATOM 728 N N . VAL A 1 89 ? 2.544 -18.045 29.154 1.00 70.62 89 VAL A N 1
ATOM 729 C CA . VAL A 1 89 ? 1.109 -18.329 29.335 1.00 70.62 89 VAL A CA 1
ATOM 730 C C . VAL A 1 89 ? 0.584 -17.716 30.634 1.00 70.62 89 VAL A C 1
ATOM 732 O O . VAL A 1 89 ? -0.492 -17.123 30.642 1.00 70.62 89 VAL A O 1
ATOM 735 N N . GLU A 1 90 ? 1.327 -17.808 31.740 1.00 70.12 90 GLU A N 1
ATOM 736 C CA . GLU A 1 90 ? 0.959 -17.149 32.997 1.00 70.12 90 GLU A CA 1
ATOM 737 C C . GLU A 1 90 ? 0.981 -15.625 32.868 1.00 70.12 90 GLU A C 1
ATOM 739 O O . GLU A 1 90 ? 0.136 -14.959 33.464 1.00 70.12 90 GLU A O 1
ATOM 744 N N . LEU A 1 91 ? 1.908 -15.059 32.093 1.00 69.69 91 LEU A N 1
ATOM 745 C CA . LEU A 1 91 ? 1.964 -13.626 31.820 1.00 69.69 91 LEU A CA 1
ATOM 746 C C . LEU A 1 91 ? 0.766 -13.190 30.969 1.00 69.69 91 LEU A C 1
ATOM 748 O O . LEU A 1 91 ? 0.096 -12.223 31.334 1.00 69.69 91 LEU A O 1
ATOM 752 N N . ALA A 1 92 ? 0.417 -13.949 29.928 1.00 60.78 92 ALA A N 1
ATOM 753 C CA . ALA A 1 92 ? -0.781 -13.728 29.119 1.00 60.78 92 ALA A CA 1
ATOM 754 C C . ALA A 1 92 ? -2.071 -13.824 29.956 1.00 60.78 92 ALA A C 1
ATOM 756 O O . ALA A 1 92 ? -2.938 -12.953 29.869 1.00 60.78 92 ALA A O 1
ATOM 757 N N . LEU A 1 93 ? -2.177 -14.823 30.840 1.00 68.38 93 LEU A N 1
ATOM 758 C CA . LEU A 1 93 ? -3.316 -14.986 31.749 1.00 68.38 93 LEU A CA 1
ATOM 759 C C . LEU A 1 93 ? -3.382 -13.876 32.803 1.00 68.38 93 LEU A C 1
ATOM 761 O O . LEU A 1 93 ? -4.459 -13.349 33.070 1.00 68.38 93 LEU A O 1
ATOM 765 N N . ARG A 1 94 ? -2.247 -13.472 33.388 1.00 65.06 94 ARG A N 1
ATOM 766 C CA . ARG A 1 94 ? -2.185 -12.332 34.320 1.00 65.06 94 ARG A CA 1
ATOM 767 C C . ARG A 1 94 ? -2.555 -11.026 33.629 1.00 65.06 94 ARG A C 1
ATOM 769 O O . ARG A 1 94 ? -3.240 -10.215 34.240 1.00 65.06 94 ARG A O 1
ATOM 776 N N . LYS A 1 95 ? -2.144 -10.827 32.375 1.00 64.75 95 LYS A N 1
ATOM 777 C CA . LYS A 1 95 ? -2.525 -9.673 31.549 1.00 64.75 95 LYS A CA 1
ATOM 778 C C . LYS A 1 95 ? -4.038 -9.654 31.316 1.00 64.75 95 LYS A C 1
ATOM 780 O O . LYS A 1 95 ? -4.684 -8.648 31.593 1.00 64.75 95 LYS A O 1
ATOM 785 N N . HIS A 1 96 ? -4.614 -10.795 30.939 1.00 61.47 96 HIS A N 1
ATOM 786 C CA . HIS A 1 96 ? -6.059 -10.953 30.767 1.00 61.47 96 HIS A CA 1
ATOM 787 C C . HIS A 1 96 ? -6.838 -10.676 32.070 1.00 61.47 96 HIS A C 1
ATOM 789 O O . HIS A 1 96 ? -7.793 -9.900 32.083 1.00 61.47 96 HIS A O 1
ATOM 795 N N . LEU A 1 97 ? -6.376 -11.225 33.198 1.00 64.75 97 LEU A N 1
ATOM 796 C CA . LEU A 1 97 ? -6.991 -11.028 34.515 1.00 64.75 97 LEU A CA 1
ATOM 797 C C . LEU A 1 97 ? -6.840 -9.595 35.048 1.00 64.75 97 LEU A C 1
ATOM 799 O O . LEU A 1 97 ? -7.765 -9.072 35.668 1.00 64.75 97 LEU A O 1
ATOM 803 N N . ASN A 1 98 ? -5.703 -8.937 34.814 1.00 58.81 98 ASN A N 1
ATOM 804 C CA . ASN A 1 98 ? -5.485 -7.549 35.227 1.00 58.81 98 ASN A CA 1
ATOM 805 C C . ASN A 1 98 ? -6.347 -6.574 34.414 1.00 58.81 98 ASN A C 1
ATOM 807 O O . ASN A 1 98 ? -6.860 -5.611 34.988 1.00 58.81 98 ASN A O 1
ATOM 811 N N . ASN A 1 99 ? -6.576 -6.859 33.129 1.00 52.31 99 ASN A N 1
ATOM 812 C CA . ASN A 1 99 ? -7.514 -6.105 32.298 1.00 52.31 99 ASN A CA 1
ATOM 813 C C . ASN A 1 99 ? -8.967 -6.282 32.777 1.00 52.31 99 ASN A C 1
ATOM 815 O O . ASN A 1 99 ? -9.694 -5.297 32.866 1.00 52.31 99 ASN A O 1
ATOM 819 N N . MET A 1 100 ? -9.368 -7.486 33.210 1.00 47.19 100 MET A N 1
ATOM 820 C CA . MET A 1 100 ? -10.672 -7.702 33.865 1.00 47.19 100 MET A CA 1
ATOM 821 C C . MET A 1 100 ? -10.794 -6.971 35.212 1.00 47.19 100 MET A C 1
ATOM 823 O O . MET A 1 100 ? -11.818 -6.354 35.498 1.00 47.19 100 MET A O 1
ATOM 827 N N . LYS A 1 101 ? -9.758 -7.017 36.059 1.00 42.84 101 LYS A N 1
ATOM 828 C CA . LYS A 1 101 ? -9.797 -6.456 37.422 1.00 42.84 101 LYS A CA 1
ATOM 829 C C . LYS A 1 101 ? -9.828 -4.925 37.440 1.00 42.84 101 LYS A C 1
ATOM 831 O O . LYS A 1 101 ? -10.400 -4.343 38.359 1.00 42.84 101 LYS A O 1
ATOM 836 N N . ARG A 1 102 ? -9.254 -4.265 36.429 1.00 48.00 102 ARG A N 1
ATOM 837 C CA . ARG A 1 102 ? -9.280 -2.799 36.291 1.00 48.00 102 ARG A CA 1
ATOM 838 C C . ARG A 1 102 ? -10.682 -2.254 35.964 1.00 48.00 102 ARG A C 1
ATOM 840 O O . ARG A 1 102 ? -10.944 -1.093 36.259 1.00 48.00 102 ARG A O 1
ATOM 847 N N . ASN A 1 103 ? -11.586 -3.104 35.464 1.00 49.50 103 ASN A N 1
ATOM 848 C CA . ASN A 1 103 ? -12.967 -2.756 35.108 1.00 49.50 103 ASN A CA 1
ATOM 849 C C . ASN A 1 103 ? -13.993 -3.038 36.228 1.00 49.50 103 ASN A C 1
ATOM 851 O O . ASN A 1 103 ? -15.155 -2.670 36.099 1.00 49.50 103 ASN A O 1
ATOM 855 N N . GLY A 1 104 ? -13.589 -3.662 37.342 1.00 41.19 104 GLY A N 1
ATOM 856 C CA . GLY A 1 104 ? -14.489 -4.088 38.427 1.00 41.19 104 GLY A CA 1
ATOM 857 C C . GLY A 1 104 ? -14.695 -3.075 39.558 1.00 41.19 104 GLY A C 1
ATOM 858 O O . GLY A 1 104 ? -14.908 -3.480 40.698 1.00 41.19 104 GLY A O 1
ATOM 859 N N . GLY A 1 105 ? -14.563 -1.772 39.299 1.00 44.41 105 GLY A N 1
ATOM 860 C CA . GLY A 1 105 ? -14.534 -0.768 40.364 1.00 44.41 105 GLY A CA 1
ATOM 861 C C . GLY A 1 105 ? -15.140 0.573 39.985 1.00 44.41 105 GLY A C 1
ATOM 862 O O . GLY A 1 105 ? -14.404 1.553 39.915 1.00 44.41 105 GLY A O 1
ATOM 863 N N . LYS A 1 106 ? -16.461 0.600 39.766 1.00 41.47 106 LYS A N 1
ATOM 864 C CA . LYS A 1 106 ? -17.416 1.640 40.211 1.00 41.47 106 LYS A CA 1
ATOM 865 C C . LYS A 1 106 ? -18.776 1.381 39.566 1.00 41.47 106 LYS A C 1
ATOM 867 O O . LYS A 1 106 ? -18.939 1.536 38.361 1.00 41.47 106 LYS A O 1
ATOM 872 N N . GLU A 1 107 ? -19.738 0.983 40.389 1.00 47.59 107 GLU A N 1
ATOM 873 C CA . GLU A 1 107 ? -21.148 0.989 40.020 1.00 47.59 107 GLU A CA 1
ATOM 874 C C . GLU A 1 107 ? -21.676 2.427 39.883 1.00 47.59 107 GLU A C 1
ATOM 876 O O . GLU A 1 107 ? -21.198 3.347 40.553 1.00 47.59 107 GLU A O 1
ATOM 881 N N . VAL A 1 108 ? -22.739 2.529 39.077 1.00 42.53 108 VAL A N 1
ATOM 882 C CA . VAL A 1 108 ? -23.731 3.608 38.923 1.00 42.53 108 VAL A CA 1
ATOM 883 C C . VAL A 1 108 ? -23.614 4.445 37.634 1.00 42.53 108 VAL A C 1
ATOM 885 O O . VAL A 1 108 ? -23.031 5.521 37.591 1.00 42.53 108 VAL A O 1
ATOM 888 N N . ASN A 1 109 ? -24.314 3.926 36.615 1.00 43.66 109 ASN A N 1
ATOM 889 C CA . ASN A 1 109 ? -25.067 4.615 35.557 1.00 43.66 109 ASN A CA 1
ATOM 890 C C . ASN A 1 109 ? -24.332 5.593 34.621 1.00 43.66 109 ASN A C 1
ATOM 892 O O . ASN A 1 109 ? -24.487 6.807 34.720 1.00 43.66 109 ASN A O 1
ATOM 896 N N . SER A 1 110 ? -23.711 5.043 33.581 1.00 35.31 110 SER A N 1
ATOM 897 C CA . SER A 1 110 ? -23.799 5.548 32.204 1.00 35.31 110 SER A CA 1
ATOM 898 C C . SER A 1 110 ? -23.458 4.394 31.257 1.00 35.31 110 SER A C 1
ATOM 900 O O . SER A 1 110 ? -22.721 3.490 31.639 1.00 35.31 110 SER A O 1
ATOM 902 N N . SER A 1 111 ? -24.087 4.367 30.083 1.00 43.56 111 SER A N 1
ATOM 903 C CA . SER A 1 111 ? -23.982 3.333 29.047 1.00 43.56 111 SER A CA 1
ATOM 904 C C . SER A 1 111 ? -22.598 2.684 28.984 1.00 43.56 111 SER A C 1
ATOM 906 O O . SER A 1 111 ? -21.609 3.401 28.864 1.00 43.56 111 SER A O 1
ATOM 908 N N . GLU A 1 112 ? -22.541 1.351 29.076 1.00 45.62 112 GLU A N 1
ATOM 909 C CA . GLU A 1 112 ? -21.315 0.555 28.955 1.00 45.62 112 GLU A CA 1
ATOM 910 C C . GLU A 1 112 ? -20.400 1.147 27.877 1.00 45.62 112 GLU A C 1
ATOM 912 O O . GLU A 1 112 ? -20.762 1.166 26.698 1.00 45.62 112 GLU A O 1
ATOM 917 N N . SER A 1 113 ? -19.240 1.676 28.278 1.00 58.12 113 SER A N 1
ATOM 918 C CA . SER A 1 113 ? -18.234 2.192 27.353 1.00 58.12 113 SER A CA 1
ATOM 919 C C . SER A 1 113 ? -17.712 1.032 26.509 1.00 58.12 113 SER A C 1
ATOM 921 O O . SER A 1 113 ? -16.715 0.401 26.859 1.00 58.12 113 SER A O 1
ATOM 923 N N . ARG A 1 114 ? -18.410 0.710 25.417 1.00 68.69 114 ARG A N 1
ATOM 924 C CA . ARG A 1 114 ? -17.963 -0.273 24.431 1.00 68.69 114 ARG A CA 1
ATOM 925 C C . ARG A 1 114 ? -16.598 0.183 23.937 1.00 68.69 114 ARG A C 1
ATOM 927 O O . ARG A 1 114 ? -16.459 1.277 23.394 1.00 68.69 114 ARG A O 1
ATOM 934 N N . SER A 1 115 ? -15.571 -0.624 24.184 1.00 85.88 115 SER A N 1
ATOM 935 C CA . SER A 1 115 ? -14.224 -0.324 23.708 1.00 85.88 115 SER A CA 1
ATOM 936 C C . SER A 1 115 ? -14.163 -0.670 22.227 1.00 85.88 115 SER A C 1
ATOM 938 O O . SER A 1 115 ? -13.839 -1.797 21.878 1.00 85.88 115 SER A O 1
ATOM 940 N N . LEU A 1 116 ? -14.501 0.274 21.356 1.00 91.06 116 LEU A N 1
ATOM 941 C CA . LEU A 1 116 ? -14.549 0.047 19.913 1.00 91.06 116 LEU A CA 1
ATOM 942 C C . LEU A 1 116 ? -13.197 0.315 19.247 1.00 91.06 116 LEU A C 1
ATOM 944 O O . LEU A 1 116 ? -12.466 1.227 19.642 1.00 91.06 116 LEU A O 1
ATOM 948 N N . GLN A 1 117 ? -12.878 -0.447 18.204 1.00 93.25 117 GLN A N 1
ATOM 949 C CA . GLN A 1 117 ? -11.700 -0.226 17.367 1.00 93.25 117 GLN A CA 1
ATOM 950 C C . GLN A 1 117 ? -11.976 -0.564 15.903 1.00 93.25 117 GLN A C 1
ATOM 952 O O . GLN A 1 117 ? -12.799 -1.425 15.599 1.00 93.25 117 GLN A O 1
ATOM 957 N N . LEU A 1 118 ? -11.278 0.107 14.995 1.00 95.25 118 LEU A N 1
ATOM 958 C CA . LEU A 1 118 ? -11.241 -0.265 13.589 1.00 95.25 118 LEU A CA 1
ATOM 959 C C . LEU A 1 118 ? -10.247 -1.412 13.374 1.00 95.25 118 LEU A C 1
ATOM 961 O O . LEU A 1 118 ? -9.234 -1.519 14.064 1.00 95.25 118 LEU A O 1
ATOM 965 N N . GLN A 1 119 ? -10.508 -2.241 12.369 1.00 95.31 119 GLN A N 1
ATOM 966 C CA . GLN A 1 119 ? -9.641 -3.342 11.976 1.00 95.31 119 GLN A CA 1
ATOM 967 C C . GLN A 1 119 ? -9.678 -3.546 10.459 1.00 95.31 119 GLN A C 1
ATOM 969 O O . GLN A 1 119 ? -10.747 -3.560 9.849 1.00 95.31 119 GLN A O 1
ATOM 974 N N . PHE A 1 120 ? -8.511 -3.748 9.848 1.00 95.69 120 PHE A N 1
ATOM 975 C CA . PHE A 1 120 ? -8.422 -4.245 8.475 1.00 95.69 120 PHE A CA 1
ATOM 976 C C . PHE A 1 120 ? -8.711 -5.751 8.469 1.00 95.69 120 PHE A C 1
ATOM 978 O O . PHE A 1 120 ? -8.045 -6.508 9.173 1.00 95.69 120 PHE A O 1
ATOM 985 N N . LEU A 1 121 ? -9.715 -6.189 7.704 1.00 94.06 121 LEU A N 1
ATOM 986 C CA . LEU A 1 121 ? -10.133 -7.598 7.671 1.00 94.06 121 LEU A CA 1
ATOM 987 C C . LEU A 1 121 ? -9.293 -8.459 6.721 1.00 94.06 121 LEU A C 1
ATOM 989 O O . LEU A 1 121 ? -9.278 -9.680 6.852 1.00 94.06 121 LEU A O 1
ATOM 993 N N . ASN A 1 122 ? -8.635 -7.841 5.742 1.00 93.38 122 ASN A N 1
ATOM 994 C CA . ASN A 1 122 ? -7.799 -8.513 4.756 1.00 93.38 122 ASN A CA 1
ATOM 995 C C . ASN A 1 122 ? -6.409 -7.877 4.666 1.00 93.38 122 ASN A C 1
ATOM 997 O O . ASN A 1 122 ? -6.228 -6.678 4.887 1.00 93.38 122 ASN A O 1
ATOM 1001 N N . ASN A 1 123 ? -5.427 -8.710 4.326 1.00 92.31 123 ASN A N 1
ATOM 1002 C CA . ASN A 1 123 ? -4.060 -8.274 4.079 1.00 92.31 123 ASN A CA 1
ATOM 1003 C C . ASN A 1 123 ? -3.939 -7.638 2.694 1.00 92.31 123 ASN A C 1
ATOM 1005 O O . ASN A 1 123 ? -4.662 -7.995 1.761 1.00 92.31 123 ASN A O 1
ATOM 1009 N N . LEU A 1 124 ? -2.987 -6.718 2.559 1.00 93.94 124 LEU A N 1
ATOM 1010 C CA . LEU A 1 124 ? -2.673 -6.081 1.285 1.00 93.94 124 LEU A CA 1
ATOM 1011 C C . LEU A 1 124 ? -1.930 -7.042 0.356 1.00 93.94 124 LEU A C 1
ATOM 1013 O O . LEU A 1 124 ? -1.051 -7.786 0.791 1.00 93.94 124 LEU A O 1
ATOM 1017 N N . SER A 1 125 ? -2.224 -6.948 -0.937 1.00 93.25 125 SER A N 1
ATOM 1018 C CA . SER A 1 125 ? -1.449 -7.601 -1.984 1.00 93.25 125 SER A CA 1
ATOM 1019 C C . SER A 1 125 ? -0.098 -6.905 -2.133 1.00 93.25 125 SER A C 1
ATOM 1021 O O . SER A 1 125 ? -0.012 -5.704 -2.405 1.00 93.25 125 SER A O 1
ATOM 1023 N N . LEU A 1 126 ? 0.979 -7.660 -1.923 1.00 92.00 126 LEU A N 1
ATOM 1024 C CA . LEU A 1 126 ? 2.352 -7.190 -2.073 1.00 92.00 126 LEU A CA 1
ATOM 1025 C C . LEU A 1 126 ? 3.001 -7.860 -3.295 1.00 92.00 126 LEU A C 1
ATOM 1027 O O . LEU A 1 126 ? 2.793 -9.053 -3.514 1.00 92.00 126 LEU A O 1
ATOM 1031 N N . PRO A 1 127 ? 3.866 -7.155 -4.053 1.00 90.06 127 PRO A N 1
ATOM 1032 C CA . PRO A 1 127 ? 4.371 -5.798 -3.817 1.00 90.06 127 PRO A CA 1
ATOM 1033 C C . PRO A 1 127 ? 3.427 -4.681 -4.297 1.00 90.06 127 PRO A C 1
ATOM 1035 O O . PRO A 1 127 ? 2.797 -4.796 -5.342 1.00 90.06 127 PRO A O 1
ATOM 1038 N N . VAL A 1 128 ? 3.427 -3.548 -3.585 1.00 92.81 128 VAL A N 1
ATOM 1039 C CA . VAL A 1 128 ? 2.671 -2.341 -3.968 1.00 92.81 128 VAL A CA 1
ATOM 1040 C C . VAL A 1 128 ? 3.532 -1.421 -4.834 1.00 92.81 128 VAL A C 1
ATOM 1042 O O . VAL A 1 128 ? 4.702 -1.171 -4.520 1.00 92.81 128 VAL A O 1
ATOM 1045 N N . PHE A 1 129 ? 2.945 -0.870 -5.897 1.00 91.00 129 PHE A N 1
ATOM 1046 C CA . PHE A 1 129 ? 3.601 0.072 -6.806 1.00 91.00 129 PHE A CA 1
ATOM 1047 C C . PHE A 1 129 ? 2.908 1.437 -6.828 1.00 91.00 129 PHE A C 1
ATOM 1049 O O . PHE A 1 129 ? 1.698 1.541 -6.641 1.00 91.00 129 PHE A O 1
ATOM 1056 N N . THR A 1 130 ? 3.672 2.493 -7.104 1.00 91.88 130 THR A N 1
ATOM 1057 C CA . THR A 1 130 ? 3.122 3.834 -7.339 1.00 91.88 130 THR A CA 1
ATOM 1058 C C . THR A 1 130 ? 2.207 3.853 -8.564 1.00 91.88 130 THR A C 1
ATOM 1060 O O . THR A 1 130 ? 2.511 3.251 -9.591 1.00 91.88 130 THR A O 1
ATOM 1063 N N . GLY A 1 131 ? 1.077 4.549 -8.468 1.00 89.31 131 GLY A N 1
ATOM 1064 C CA . GLY A 1 131 ? 0.075 4.658 -9.531 1.00 89.31 131 GLY A CA 1
ATOM 1065 C C . GLY A 1 131 ? -0.713 3.376 -9.820 1.00 89.31 131 GLY A C 1
ATOM 1066 O O . GLY A 1 131 ? -1.631 3.425 -10.631 1.00 89.31 131 GLY A O 1
ATOM 1067 N N . ALA A 1 132 ? -0.386 2.254 -9.173 1.00 91.12 132 ALA A N 1
ATOM 1068 C CA . ALA A 1 132 ? -1.202 1.048 -9.207 1.00 91.12 132 ALA A CA 1
ATOM 1069 C C . ALA A 1 132 ? -2.274 1.108 -8.113 1.00 91.12 132 ALA A C 1
ATOM 1071 O O . ALA A 1 132 ? -2.039 1.660 -7.031 1.00 91.12 132 ALA A O 1
ATOM 1072 N N . ARG A 1 133 ? -3.438 0.517 -8.396 1.00 93.44 133 ARG A N 1
ATOM 1073 C CA . ARG A 1 133 ? -4.496 0.317 -7.406 1.00 93.44 133 ARG A CA 1
ATOM 1074 C C . ARG A 1 133 ? -3.976 -0.563 -6.271 1.00 93.44 133 ARG A C 1
ATOM 1076 O O . ARG A 1 133 ? -3.326 -1.577 -6.516 1.00 93.44 133 ARG A O 1
ATOM 1083 N N . ILE A 1 134 ? -4.261 -0.167 -5.036 1.00 94.50 134 ILE A N 1
ATOM 1084 C CA . ILE A 1 134 ? -3.969 -0.981 -3.858 1.00 94.50 134 ILE A CA 1
ATOM 1085 C C . ILE A 1 134 ? -5.108 -1.989 -3.696 1.00 94.50 134 ILE A C 1
ATOM 1087 O O . ILE A 1 134 ? -6.277 -1.612 -3.605 1.00 94.50 134 ILE A O 1
ATOM 1091 N N . GLU A 1 135 ? -4.755 -3.268 -3.661 1.00 93.56 135 GLU A N 1
ATOM 1092 C CA . GLU A 1 135 ? -5.694 -4.386 -3.575 1.00 93.56 135 GLU A CA 1
ATOM 1093 C C . GLU A 1 135 ? -5.353 -5.275 -2.380 1.00 93.56 135 GLU A C 1
ATOM 1095 O O . GLU A 1 135 ? -4.242 -5.226 -1.842 1.00 93.56 135 GLU A O 1
ATOM 1100 N N . ALA A 1 136 ? -6.315 -6.088 -1.961 1.00 92.88 136 ALA A N 1
ATOM 1101 C CA . ALA A 1 136 ? -6.098 -7.155 -1.000 1.00 92.88 136 ALA A CA 1
ATOM 1102 C C . ALA A 1 136 ? -5.509 -8.408 -1.666 1.00 92.88 136 ALA A C 1
ATOM 1104 O O . ALA A 1 136 ? -5.526 -8.543 -2.888 1.00 92.88 136 ALA A O 1
ATOM 1105 N N . GLU A 1 137 ? -4.974 -9.324 -0.860 1.00 89.31 137 GLU A N 1
ATOM 1106 C CA . GLU A 1 137 ? -4.269 -10.537 -1.307 1.00 89.31 137 GLU A CA 1
ATOM 1107 C C . GLU A 1 137 ? -5.079 -11.417 -2.284 1.00 89.31 137 GLU A C 1
ATOM 1109 O O . GLU A 1 137 ? -4.520 -12.006 -3.207 1.00 89.31 137 GLU A O 1
ATOM 1114 N N . ASP A 1 138 ? -6.405 -11.442 -2.153 1.00 84.88 138 ASP A N 1
ATOM 1115 C CA . ASP A 1 138 ? -7.350 -12.141 -3.033 1.00 84.88 138 ASP A CA 1
ATOM 1116 C C . ASP A 1 138 ? -7.769 -11.320 -4.273 1.00 84.88 138 ASP A C 1
ATOM 1118 O O . ASP A 1 138 ? -8.777 -11.627 -4.908 1.00 84.88 138 ASP A O 1
ATOM 1122 N N . CYS A 1 139 ? -7.015 -10.268 -4.620 1.00 82.12 139 CYS A N 1
ATOM 1123 C CA . CYS A 1 139 ? -7.351 -9.275 -5.654 1.00 82.12 139 CYS A CA 1
ATOM 1124 C C . CYS A 1 139 ? -8.706 -8.578 -5.410 1.00 82.12 139 CYS A C 1
ATOM 1126 O O . CYS A 1 139 ? -9.345 -8.078 -6.338 1.00 82.12 139 CYS A O 1
ATOM 1128 N N . SER A 1 140 ? -9.172 -8.561 -4.157 1.00 89.44 140 SER A N 1
ATOM 1129 C CA . SER A 1 140 ? -10.402 -7.879 -3.759 1.00 89.44 140 SER A CA 1
ATOM 1130 C C . SER A 1 140 ? -10.128 -6.474 -3.211 1.00 89.44 140 SER A C 1
ATOM 1132 O O . SER A 1 140 ? -8.987 -6.034 -3.050 1.00 89.44 140 SER A O 1
ATOM 1134 N N . THR A 1 141 ? -11.199 -5.735 -2.925 1.00 92.50 141 THR A N 1
ATOM 1135 C CA . THR A 1 141 ? -11.126 -4.444 -2.232 1.00 92.50 141 THR A CA 1
ATOM 1136 C C . THR A 1 141 ? -10.721 -4.630 -0.774 1.00 92.50 141 THR A C 1
ATOM 1138 O O . THR A 1 141 ? -11.196 -5.546 -0.096 1.00 92.50 141 THR A O 1
ATOM 1141 N N . ILE A 1 142 ? -9.917 -3.706 -0.254 1.00 95.38 142 ILE A N 1
ATOM 1142 C CA . ILE A 1 142 ? -9.574 -3.673 1.170 1.00 95.38 142 ILE A CA 1
ATOM 1143 C C . ILE A 1 142 ? -10.858 -3.472 1.987 1.00 95.38 142 ILE A C 1
ATOM 1145 O O . ILE A 1 142 ? -11.719 -2.666 1.631 1.00 95.38 142 ILE A O 1
ATOM 1149 N N . LYS A 1 143 ? -10.992 -4.226 3.076 1.00 95.75 143 LYS A N 1
ATOM 1150 C CA . LYS A 1 143 ? -12.142 -4.210 3.980 1.00 95.75 143 LYS A CA 1
ATOM 1151 C C . LYS A 1 143 ? -11.714 -3.661 5.329 1.00 95.75 143 LYS A C 1
ATOM 1153 O O . LYS A 1 143 ? -10.764 -4.162 5.928 1.00 95.75 143 LYS A O 1
ATOM 1158 N N . VAL A 1 144 ? -12.451 -2.676 5.822 1.00 96.94 144 VAL A N 1
ATOM 1159 C CA . VAL A 1 144 ? -12.297 -2.137 7.174 1.00 96.94 144 VAL A CA 1
ATOM 1160 C C . VAL A 1 144 ? -13.568 -2.443 7.947 1.00 96.94 144 VAL A C 1
ATOM 1162 O O . VAL A 1 144 ? -14.663 -2.224 7.439 1.00 96.94 144 VAL A O 1
ATOM 1165 N N . ALA A 1 145 ? -13.434 -2.952 9.163 1.00 96.69 145 ALA A N 1
ATOM 1166 C CA . ALA A 1 145 ? -14.557 -3.185 10.055 1.00 96.69 145 ALA A CA 1
ATOM 1167 C C . ALA A 1 145 ? -14.369 -2.461 11.381 1.00 96.69 145 ALA A C 1
ATOM 1169 O O . ALA A 1 145 ? -13.243 -2.197 11.797 1.00 96.69 145 ALA A O 1
ATOM 1170 N N . ILE A 1 146 ? -15.477 -2.175 12.051 1.00 95.25 146 ILE A N 1
ATOM 1171 C CA . ILE A 1 146 ? -15.483 -1.789 13.457 1.00 95.25 146 ILE A CA 1
ATOM 1172 C C . ILE A 1 146 ? -15.775 -3.021 14.312 1.00 95.25 146 ILE A C 1
ATOM 1174 O O . ILE A 1 146 ? -16.731 -3.760 14.067 1.00 95.25 146 ILE A O 1
ATOM 1178 N N . VAL A 1 147 ? -14.934 -3.254 15.313 1.00 93.81 147 VAL A N 1
ATOM 1179 C CA . VAL A 1 147 ? -15.020 -4.402 16.212 1.00 93.81 147 VAL A CA 1
ATOM 1180 C C . VAL A 1 147 ? -15.019 -3.944 17.663 1.00 93.81 147 VAL A C 1
ATOM 1182 O O . VAL A 1 147 ? -14.416 -2.928 18.022 1.00 93.81 147 VAL A O 1
ATOM 1185 N N . ASP A 1 148 ? -15.694 -4.705 18.511 1.00 91.44 148 ASP A N 1
ATOM 1186 C CA . ASP A 1 148 ? -15.589 -4.553 19.955 1.00 91.44 148 ASP A CA 1
ATOM 1187 C C . ASP A 1 148 ? -14.268 -5.185 20.423 1.00 91.44 148 ASP A C 1
ATOM 1189 O O . ASP A 1 148 ? -14.006 -6.361 20.179 1.00 91.44 148 ASP A O 1
ATOM 1193 N N . ALA A 1 149 ? -13.409 -4.410 21.081 1.00 87.56 149 ALA A N 1
ATOM 1194 C CA . ALA A 1 149 ? -12.076 -4.845 21.488 1.00 87.56 149 ALA A CA 1
ATOM 1195 C C . ALA A 1 149 ? -12.085 -5.900 22.609 1.00 87.56 149 ALA A C 1
ATOM 1197 O O . ALA A 1 149 ? -11.077 -6.576 22.804 1.00 87.56 149 ALA A O 1
ATOM 1198 N N . LEU A 1 150 ? -13.186 -6.045 23.358 1.00 86.38 150 LEU A N 1
ATOM 1199 C CA . LEU A 1 150 ? -13.321 -7.062 24.404 1.00 86.38 150 LEU A CA 1
ATOM 1200 C C . LEU A 1 150 ? -13.746 -8.408 23.814 1.00 86.38 150 LEU A C 1
ATOM 1202 O O . LEU A 1 150 ? -13.234 -9.447 24.226 1.00 86.38 150 LEU A O 1
ATOM 1206 N N . THR A 1 151 ? -14.686 -8.395 22.866 1.00 87.31 151 THR A N 1
ATOM 1207 C CA . THR A 1 151 ? -15.255 -9.627 22.286 1.00 87.31 151 THR A CA 1
ATOM 1208 C C . THR A 1 151 ? -14.614 -10.039 20.961 1.00 87.31 151 THR A C 1
ATOM 1210 O O . THR A 1 151 ? -14.735 -11.194 20.558 1.00 87.31 151 THR A O 1
ATOM 1213 N N . GLY A 1 152 ? -13.952 -9.111 20.268 1.00 87.06 152 GLY A N 1
ATOM 1214 C CA . GLY A 1 152 ? -13.434 -9.294 18.912 1.00 87.06 152 GLY A CA 1
ATOM 1215 C C . GLY A 1 152 ? -14.519 -9.396 17.836 1.00 87.06 152 GLY A C 1
ATOM 1216 O O . GLY A 1 152 ? -14.210 -9.736 16.696 1.00 87.06 152 GLY A O 1
ATOM 1217 N N . GLN A 1 153 ? -15.789 -9.148 18.173 1.00 90.94 153 GLN A N 1
ATOM 1218 C CA . GLN A 1 153 ? -16.904 -9.269 17.235 1.00 90.94 153 GLN A CA 1
ATOM 1219 C C . GLN A 1 153 ? -17.148 -7.964 16.478 1.00 90.94 153 GLN A C 1
ATOM 1221 O O . GLN A 1 153 ? -16.986 -6.872 17.025 1.00 90.94 153 GLN A O 1
ATOM 1226 N N . ILE A 1 154 ? -17.574 -8.089 15.219 1.00 94.44 154 ILE A N 1
ATOM 1227 C CA . ILE A 1 154 ? -17.965 -6.952 14.381 1.00 94.44 154 ILE A CA 1
ATOM 1228 C C . ILE A 1 154 ? -19.230 -6.320 14.957 1.00 94.44 154 ILE A C 1
ATOM 1230 O O . ILE A 1 154 ? -20.212 -7.010 15.238 1.00 94.44 154 ILE A O 1
ATOM 1234 N N . VAL A 1 155 ? -19.214 -4.998 15.109 1.00 91.81 155 VAL A N 1
ATOM 1235 C CA . VAL A 1 155 ? -20.368 -4.246 15.604 1.00 91.81 155 VAL A CA 1
ATOM 1236 C C . VAL A 1 155 ? -21.298 -3.936 14.441 1.00 91.81 155 VAL A C 1
ATOM 1238 O O . VAL A 1 155 ? -21.064 -3.009 13.671 1.00 91.81 155 VAL A O 1
ATOM 1241 N N . THR A 1 156 ? -22.371 -4.714 14.324 1.00 92.56 156 THR A N 1
ATOM 1242 C CA . THR A 1 156 ? -23.324 -4.626 13.207 1.00 92.56 156 THR A CA 1
ATOM 1243 C C . THR A 1 156 ? -24.437 -3.601 13.411 1.00 92.56 156 THR A C 1
ATOM 1245 O O . THR A 1 156 ? -25.146 -3.267 12.465 1.00 92.56 156 THR A O 1
ATOM 1248 N N . SER A 1 157 ? -24.599 -3.082 14.631 1.00 87.12 157 SER A N 1
ATOM 1249 C CA . SER A 1 157 ? -25.680 -2.163 14.991 1.00 87.12 157 SER A CA 1
ATOM 1250 C C . SER A 1 157 ? -25.193 -1.016 15.868 1.00 87.12 157 SER A C 1
ATOM 1252 O O . SER A 1 157 ? -24.410 -1.239 16.792 1.00 87.12 157 SER A O 1
ATOM 1254 N N . GLY A 1 158 ? -25.746 0.175 15.651 1.00 86.19 158 GLY A N 1
ATOM 1255 C CA . GLY A 1 158 ? -25.449 1.385 16.417 1.00 86.19 158 GLY A CA 1
ATOM 1256 C C . GLY A 1 158 ? -25.079 2.552 15.500 1.00 86.19 158 GLY A C 1
ATOM 1257 O O . GLY A 1 158 ? -24.933 2.369 14.293 1.00 86.19 158 GLY A O 1
ATOM 1258 N N . PRO A 1 159 ? -24.931 3.773 16.033 1.00 86.19 159 PRO A N 1
ATOM 1259 C CA . PRO A 1 159 ? -24.403 4.883 15.245 1.00 86.19 159 PRO A CA 1
ATOM 1260 C C . PRO A 1 159 ? -22.970 4.608 14.755 1.00 86.19 159 PRO A C 1
ATOM 1262 O O . PRO A 1 159 ? -22.603 5.039 13.664 1.00 86.19 159 PRO A O 1
ATOM 1265 N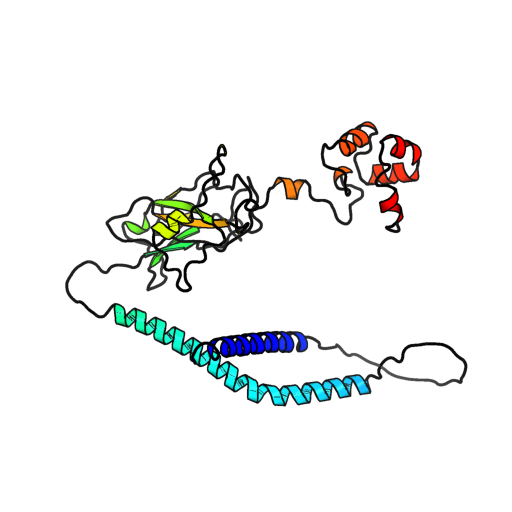 N . GLU A 1 160 ? -22.177 3.842 15.510 1.00 88.19 160 GLU A N 1
ATOM 1266 C CA . GLU A 1 160 ? -20.788 3.531 15.170 1.00 88.19 160 GLU A CA 1
ATOM 1267 C C . GLU A 1 160 ? -20.661 2.517 14.019 1.00 88.19 160 GLU A C 1
ATOM 1269 O O . GLU A 1 160 ? -19.685 2.561 13.271 1.00 88.19 160 GLU A O 1
ATOM 1274 N N . SER A 1 161 ? -21.664 1.652 13.805 1.00 91.31 161 SER A N 1
ATOM 1275 C CA . SER A 1 161 ? -21.676 0.687 12.689 1.00 91.31 161 SER A CA 1
ATOM 1276 C C . SER A 1 161 ? -21.872 1.340 11.317 1.00 91.31 161 SER A C 1
ATOM 1278 O O . SER A 1 161 ? -21.723 0.665 10.298 1.00 91.31 161 SER A O 1
ATOM 1280 N N . SER A 1 162 ? -22.200 2.637 11.300 1.00 92.88 162 SER A N 1
ATOM 1281 C CA . SER A 1 162 ? -22.386 3.457 10.098 1.00 92.88 162 SER A CA 1
ATOM 1282 C C . SER A 1 162 ? -21.429 4.654 10.039 1.00 92.88 162 SER A C 1
ATOM 1284 O O . SER A 1 162 ? -21.680 5.630 9.328 1.00 92.88 162 SER A O 1
ATOM 1286 N N . ALA A 1 163 ? -20.338 4.613 10.811 1.00 92.19 163 ALA A N 1
ATOM 1287 C CA . ALA A 1 163 ? -19.380 5.707 10.891 1.00 92.19 163 ALA A CA 1
ATOM 1288 C C . ALA A 1 163 ? -18.646 5.942 9.559 1.00 92.19 163 ALA A C 1
ATOM 1290 O O . ALA A 1 163 ? -18.403 5.021 8.772 1.00 92.19 163 ALA A O 1
ATOM 1291 N N . LYS A 1 164 ? -18.252 7.197 9.320 1.00 94.62 164 LYS A N 1
ATOM 1292 C CA . LYS A 1 164 ? -17.383 7.568 8.199 1.00 94.62 164 LYS A CA 1
ATOM 1293 C C . LYS A 1 164 ? -15.922 7.386 8.600 1.00 94.62 164 LYS A C 1
ATOM 1295 O O . LYS A 1 164 ? -15.481 7.935 9.608 1.00 94.62 164 LYS A O 1
ATOM 1300 N N . VAL A 1 165 ? -15.178 6.647 7.792 1.00 95.69 165 VAL A N 1
ATOM 1301 C CA . VAL A 1 165 ? -13.779 6.285 8.013 1.00 95.69 165 VAL A CA 1
ATOM 1302 C C . VAL A 1 165 ? -12.918 6.869 6.895 1.00 95.69 165 VAL A C 1
ATOM 1304 O O . VAL A 1 165 ? -13.315 6.894 5.733 1.00 95.69 165 VAL A O 1
ATOM 1307 N N . GLU A 1 166 ? -11.737 7.350 7.256 1.00 96.06 166 GLU A N 1
ATOM 1308 C CA . GLU A 1 166 ? -10.696 7.821 6.349 1.00 96.06 166 GLU A CA 1
ATOM 1309 C C . GLU A 1 166 ? -9.501 6.872 6.410 1.00 96.06 166 GLU A C 1
ATOM 1311 O O . GLU A 1 166 ? -9.013 6.533 7.493 1.00 96.06 166 GLU A O 1
ATOM 1316 N N . VAL A 1 167 ? -9.018 6.474 5.237 1.00 96.88 167 VAL A N 1
ATOM 1317 C CA . VAL A 1 167 ? -7.765 5.747 5.064 1.00 96.88 167 VAL A CA 1
ATOM 1318 C C . VAL A 1 167 ? -6.630 6.751 4.891 1.00 96.88 167 VAL A C 1
ATOM 1320 O O . VAL A 1 167 ? -6.656 7.597 4.000 1.00 96.88 167 VAL A O 1
ATOM 1323 N N . VAL A 1 168 ? -5.607 6.633 5.731 1.00 95.75 168 VAL A N 1
ATOM 1324 C CA . VAL A 1 168 ? -4.428 7.508 5.745 1.00 95.75 168 VAL A CA 1
ATOM 1325 C C . VAL A 1 168 ? -3.149 6.697 5.564 1.00 95.75 168 VAL A C 1
ATOM 1327 O O . VAL A 1 168 ? -3.143 5.473 5.702 1.00 95.75 168 VAL A O 1
ATOM 1330 N N . VAL A 1 169 ? -2.044 7.375 5.263 1.00 95.88 169 VAL A N 1
ATOM 1331 C CA . VAL A 1 169 ? -0.719 6.748 5.180 1.00 95.88 169 VAL A CA 1
ATOM 1332 C C . VAL A 1 169 ? 0.062 7.073 6.444 1.00 95.88 169 VAL A C 1
ATOM 1334 O O . VAL A 1 169 ? 0.197 8.241 6.798 1.00 95.88 169 VAL A O 1
ATOM 1337 N N . LEU A 1 170 ? 0.585 6.046 7.103 1.00 95.19 170 LEU A N 1
ATOM 1338 C CA . LEU A 1 170 ? 1.400 6.155 8.309 1.00 95.19 170 LEU A CA 1
ATOM 1339 C C . LEU A 1 170 ? 2.860 5.802 8.011 1.00 95.19 170 LEU A C 1
ATOM 1341 O O . LEU A 1 170 ? 3.153 5.045 7.075 1.00 95.19 170 LEU A O 1
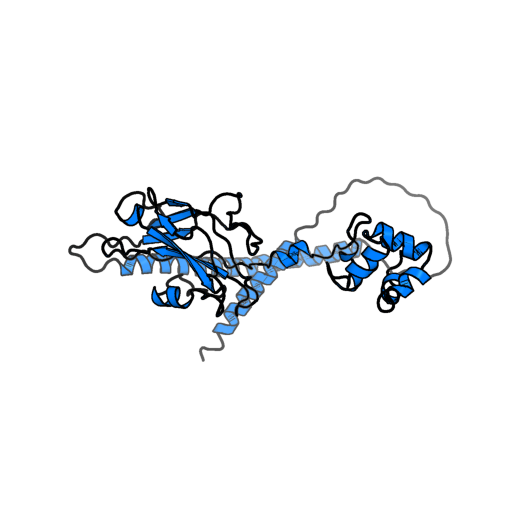ATOM 1345 N N . GLU A 1 171 ? 3.771 6.326 8.829 1.00 93.94 171 GLU A N 1
ATOM 1346 C CA . GLU A 1 171 ? 5.178 5.936 8.783 1.00 93.94 171 GLU A CA 1
ATOM 1347 C C . GLU A 1 171 ? 5.338 4.438 9.078 1.00 93.94 171 GLU A C 1
ATOM 1349 O O . GLU A 1 171 ? 4.654 3.847 9.916 1.00 93.94 171 GLU A O 1
ATOM 1354 N N . GLY A 1 172 ? 6.233 3.782 8.341 1.00 90.75 172 GLY A N 1
ATOM 1355 C CA . GLY A 1 172 ? 6.420 2.335 8.430 1.00 90.75 172 GLY A CA 1
ATOM 1356 C C . GLY A 1 172 ? 7.001 1.844 9.758 1.00 90.75 172 GLY A C 1
ATOM 1357 O O . GLY A 1 172 ? 6.756 0.694 10.117 1.00 90.75 172 GLY A O 1
ATOM 1358 N N . ASP A 1 173 ? 7.734 2.700 10.472 1.00 88.94 173 ASP A N 1
ATOM 1359 C CA . ASP A 1 173 ? 8.280 2.473 11.816 1.00 88.94 173 ASP A CA 1
ATOM 1360 C C . ASP A 1 173 ? 7.317 2.895 12.934 1.00 88.94 173 ASP A C 1
ATOM 1362 O O . ASP A 1 173 ? 7.720 2.942 14.094 1.00 88.94 173 ASP A O 1
ATOM 1366 N N . PHE A 1 174 ? 6.042 3.153 12.609 1.00 87.62 174 PHE A N 1
ATOM 1367 C CA . PHE A 1 174 ? 4.978 3.296 13.600 1.00 87.62 174 PHE A CA 1
ATOM 1368 C C . PHE A 1 174 ? 4.632 1.941 14.240 1.00 87.62 174 PHE A C 1
ATOM 1370 O O . PHE A 1 174 ? 3.598 1.308 13.989 1.00 87.62 174 PHE A O 1
ATOM 1377 N N . ASP A 1 175 ? 5.552 1.494 15.079 1.00 74.19 175 ASP A N 1
ATOM 1378 C CA . ASP A 1 175 ? 5.381 0.391 15.999 1.00 74.19 175 ASP A CA 1
ATOM 1379 C C . ASP A 1 175 ? 4.871 1.015 17.298 1.00 74.19 175 ASP A C 1
ATOM 1381 O O . ASP A 1 175 ? 5.640 1.533 18.102 1.00 74.19 175 ASP A O 1
ATOM 1385 N N . GLY A 1 176 ? 3.544 1.052 17.454 1.00 63.56 176 GLY A N 1
ATOM 1386 C CA . GLY A 1 176 ? 2.938 1.351 18.751 1.00 63.56 176 GLY A CA 1
ATOM 1387 C C . GLY A 1 176 ? 3.537 0.435 19.820 1.00 63.56 176 GLY A C 1
ATOM 1388 O O . GLY A 1 176 ? 4.022 -0.650 19.490 1.00 63.56 176 GLY A O 1
ATOM 1389 N N . ASP A 1 177 ? 3.511 0.866 21.082 1.00 56.56 177 ASP A N 1
ATOM 1390 C CA . ASP A 1 177 ? 3.945 0.042 22.217 1.00 56.56 177 ASP A CA 1
ATOM 1391 C C . ASP A 1 177 ? 3.400 -1.395 22.100 1.00 56.56 177 ASP A C 1
ATOM 1393 O O . ASP A 1 177 ? 2.367 -1.595 21.462 1.00 56.56 177 ASP A O 1
ATOM 1397 N N . GLU A 1 178 ? 4.034 -2.386 22.746 1.00 54.78 178 GLU A N 1
ATOM 1398 C CA . GLU A 1 178 ? 3.712 -3.837 22.682 1.00 54.78 178 GLU A CA 1
ATOM 1399 C C . GLU A 1 178 ? 2.217 -4.220 22.896 1.00 54.78 178 GLU A C 1
ATOM 1401 O O . GLU A 1 178 ? 1.844 -5.393 22.843 1.00 54.78 178 GLU A O 1
ATOM 1406 N N . GLU A 1 179 ? 1.344 -3.252 23.171 1.00 59.56 179 GLU A N 1
ATOM 1407 C CA . GLU A 1 179 ? -0.096 -3.366 23.377 1.00 59.56 179 GLU A CA 1
ATOM 1408 C C . GLU A 1 179 ? -0.963 -2.567 22.368 1.00 59.56 179 GLU A C 1
ATOM 1410 O O . GLU A 1 179 ? -2.163 -2.423 22.601 1.00 59.56 179 GLU A O 1
ATOM 1415 N N . ASP A 1 180 ? -0.398 -2.040 21.268 1.00 65.81 180 ASP A N 1
ATOM 1416 C CA . ASP A 1 180 ? -1.110 -1.255 20.234 1.00 65.81 180 ASP A CA 1
ATOM 1417 C C . ASP A 1 180 ? -2.026 -0.172 20.847 1.00 65.81 180 ASP A C 1
ATOM 1419 O O . ASP A 1 180 ? -3.190 0.028 20.476 1.00 65.81 180 ASP A O 1
ATOM 1423 N N . ASN A 1 181 ? -1.500 0.500 21.873 1.00 70.56 181 ASN A N 1
ATOM 1424 C CA . ASN A 1 181 ? -2.242 1.422 22.722 1.00 70.56 181 ASN A CA 1
ATOM 1425 C C . ASN A 1 181 ? -1.705 2.849 22.568 1.00 70.56 181 ASN A C 1
ATOM 1427 O O . ASN A 1 181 ? -1.245 3.458 23.530 1.00 70.56 181 ASN A O 1
ATOM 1431 N N . TRP A 1 182 ? -1.747 3.368 21.341 1.00 85.75 182 TRP A N 1
ATOM 1432 C CA . TRP A 1 182 ? -1.333 4.737 21.042 1.00 85.75 182 TRP A CA 1
ATOM 1433 C C . TRP A 1 182 ? -2.425 5.759 21.378 1.00 85.75 182 TRP A C 1
ATOM 1435 O O . TRP A 1 182 ? -3.636 5.483 21.363 1.00 85.75 182 TRP A O 1
ATOM 1445 N N . ALA A 1 183 ? -1.987 6.987 21.653 1.00 84.88 183 ALA A N 1
ATOM 1446 C CA . ALA A 1 183 ? -2.885 8.132 21.739 1.00 84.88 183 ALA A CA 1
ATOM 1447 C C . ALA A 1 183 ? -3.330 8.578 20.334 1.00 84.88 183 ALA A C 1
ATOM 1449 O O . ALA A 1 183 ? -2.601 8.415 19.358 1.00 84.88 183 ALA A O 1
ATOM 1450 N N . VAL A 1 184 ? -4.503 9.212 20.234 1.00 86.94 184 VAL A N 1
ATOM 1451 C CA . VAL A 1 184 ? -5.013 9.773 18.962 1.00 86.94 184 VAL A CA 1
ATOM 1452 C C . VAL A 1 184 ? -3.990 10.736 18.340 1.00 86.94 184 VAL A C 1
ATOM 1454 O O . VAL A 1 184 ? -3.753 10.720 17.134 1.00 86.94 184 VAL A O 1
ATOM 1457 N N . GLU A 1 185 ? -3.296 11.509 19.176 1.00 88.44 185 GLU A N 1
ATOM 1458 C CA . GLU A 1 185 ? -2.301 12.471 18.692 1.00 88.44 185 GLU A CA 1
ATOM 1459 C C . GLU A 1 185 ? -1.021 11.813 18.214 1.00 88.44 185 GLU A C 1
ATOM 1461 O O . GLU A 1 185 ? -0.390 12.293 17.279 1.00 88.44 185 GLU A O 1
ATOM 1466 N N . GLU A 1 186 ? -0.657 10.681 18.806 1.00 90.31 186 GLU A N 1
ATOM 1467 C CA . GLU A 1 186 ? 0.459 9.883 18.326 1.00 90.31 186 GLU A CA 1
ATOM 1468 C C . GLU A 1 186 ? 0.150 9.305 16.942 1.00 90.31 186 GLU A C 1
ATOM 1470 O O . GLU A 1 186 ? 0.979 9.410 16.041 1.00 90.31 186 GLU A O 1
ATOM 1475 N N . PHE A 1 187 ? -1.068 8.798 16.732 1.00 92.06 187 PHE A N 1
ATOM 1476 C CA . PHE A 1 187 ? -1.522 8.363 15.412 1.00 92.06 187 PHE A CA 1
ATOM 1477 C C . PHE A 1 187 ? -1.458 9.508 14.394 1.00 92.06 187 PHE A C 1
ATOM 1479 O O . PHE A 1 187 ? -0.851 9.362 13.335 1.00 92.06 187 PHE A O 1
ATOM 1486 N N . ASN A 1 188 ? -2.015 10.674 14.739 1.00 91.56 188 ASN A N 1
ATOM 1487 C CA . ASN A 1 188 ? -2.036 11.850 13.867 1.00 91.56 188 ASN A CA 1
ATOM 1488 C C . ASN A 1 188 ? -0.629 12.371 13.531 1.00 91.56 188 ASN A C 1
ATOM 1490 O O . ASN A 1 188 ? -0.385 12.797 12.402 1.00 91.56 188 ASN A O 1
ATOM 1494 N N . ASN A 1 189 ? 0.304 12.312 14.483 1.00 91.69 189 ASN A N 1
ATOM 1495 C CA . ASN A 1 189 ? 1.692 12.727 14.279 1.00 91.69 189 ASN A CA 1
ATOM 1496 C C . ASN A 1 189 ? 2.472 11.782 13.353 1.00 91.69 189 ASN A C 1
ATOM 1498 O O . ASN A 1 189 ? 3.427 12.220 12.716 1.00 91.69 189 ASN A O 1
ATOM 1502 N N . ASN A 1 190 ? 2.064 10.514 13.263 1.00 93.00 190 ASN A N 1
ATOM 1503 C CA . ASN A 1 190 ? 2.683 9.516 12.389 1.00 93.00 190 ASN A CA 1
ATOM 1504 C C . ASN A 1 190 ? 2.088 9.487 10.972 1.00 93.00 190 ASN A C 1
ATOM 1506 O O . ASN A 1 190 ? 2.556 8.714 10.133 1.00 93.00 190 ASN A O 1
ATOM 1510 N N . ILE A 1 191 ? 1.083 10.321 10.679 1.00 93.56 191 ILE A N 1
ATOM 1511 C CA . ILE A 1 191 ? 0.549 10.461 9.321 1.00 93.56 191 ILE A CA 1
ATOM 1512 C C . ILE A 1 191 ? 1.610 11.108 8.428 1.00 93.56 191 ILE A C 1
ATOM 1514 O O . ILE A 1 191 ? 2.058 12.235 8.660 1.00 93.56 191 ILE A O 1
ATOM 1518 N N . VAL A 1 192 ? 1.988 10.392 7.370 1.00 92.94 192 VAL A N 1
ATOM 1519 C CA . VAL A 1 192 ? 2.989 10.839 6.401 1.00 92.94 192 VAL A CA 1
ATOM 1520 C C . VAL A 1 192 ? 2.398 11.962 5.566 1.00 92.94 192 VAL A C 1
ATOM 1522 O O . VAL A 1 192 ? 1.427 11.772 4.832 1.00 92.94 192 VAL A O 1
ATOM 1525 N N . LYS A 1 193 ? 3.031 13.130 5.638 1.00 88.94 193 LYS A N 1
ATOM 1526 C CA . LYS A 1 193 ? 2.709 14.265 4.772 1.00 88.94 193 LYS A CA 1
ATOM 1527 C C . LYS A 1 193 ? 3.412 14.124 3.430 1.00 88.94 193 LYS A C 1
ATOM 1529 O O . LYS A 1 193 ? 4.518 13.591 3.344 1.00 88.94 193 LYS A O 1
ATOM 1534 N N . GLU A 1 194 ? 2.786 14.626 2.374 1.00 87.62 194 GLU A N 1
ATOM 1535 C CA . GLU A 1 194 ? 3.421 14.716 1.069 1.00 87.62 194 GLU A CA 1
ATOM 1536 C C . GLU A 1 194 ? 4.680 15.597 1.088 1.00 87.62 194 GLU A C 1
ATOM 1538 O O . GLU A 1 194 ? 4.886 16.459 1.944 1.00 87.62 194 GLU A O 1
ATOM 1543 N N . ARG A 1 195 ? 5.541 15.388 0.089 1.00 83.31 195 ARG A N 1
ATOM 1544 C CA . ARG A 1 195 ? 6.681 16.272 -0.166 1.00 83.31 195 ARG A CA 1
ATOM 1545 C C . ARG A 1 195 ? 6.196 17.643 -0.624 1.00 83.31 195 ARG A C 1
ATOM 1547 O O . ARG A 1 195 ? 5.235 17.730 -1.389 1.00 83.31 195 ARG A O 1
ATOM 1554 N N . GLU A 1 196 ? 6.919 18.692 -0.237 1.00 77.94 196 GLU A N 1
ATOM 1555 C CA . GLU A 1 196 ? 6.623 20.060 -0.670 1.00 77.94 196 GLU A CA 1
ATOM 1556 C C . GLU A 1 196 ? 6.453 20.140 -2.197 1.00 77.94 196 GLU A C 1
ATOM 1558 O O . GLU A 1 196 ? 7.298 19.677 -2.969 1.00 77.94 196 GLU A O 1
ATOM 1563 N N . GLY A 1 197 ? 5.318 20.694 -2.633 1.00 77.81 197 GLY A N 1
ATOM 1564 C CA . GLY A 1 197 ? 4.980 20.859 -4.048 1.00 77.81 197 GLY A CA 1
ATOM 1565 C C . GLY A 1 197 ? 4.490 19.597 -4.768 1.00 77.81 197 GLY A C 1
ATOM 1566 O O . GLY A 1 197 ? 4.324 19.634 -5.990 1.00 77.81 197 GLY A O 1
ATOM 1567 N N . LYS A 1 198 ? 4.251 18.481 -4.065 1.00 79.06 198 LYS A N 1
ATOM 1568 C CA . LYS A 1 198 ? 3.657 17.268 -4.647 1.00 79.06 198 LYS A CA 1
ATOM 1569 C C . LYS A 1 198 ? 2.169 17.125 -4.333 1.00 79.06 198 LYS A C 1
ATOM 1571 O O . LYS A 1 198 ? 1.616 17.804 -3.480 1.00 79.06 198 LYS A O 1
ATOM 1576 N N . LYS A 1 199 ? 1.519 16.233 -5.088 1.00 81.94 199 LYS A N 1
ATOM 1577 C CA . LYS A 1 199 ? 0.148 15.779 -4.822 1.00 81.94 199 LYS A CA 1
ATOM 1578 C C . LYS A 1 199 ? 0.095 14.995 -3.4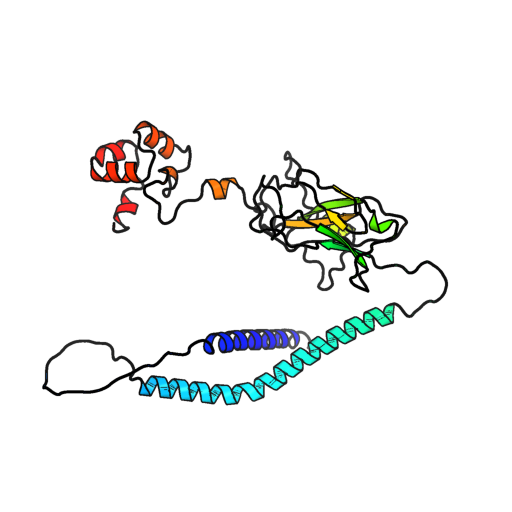99 1.00 81.94 199 LYS A C 1
ATOM 1580 O O . LYS A 1 199 ? 1.135 14.462 -3.105 1.00 81.94 199 LYS A O 1
ATOM 1585 N N . PRO A 1 200 ? -1.097 14.852 -2.888 1.00 88.19 200 PRO A N 1
ATOM 1586 C CA . PRO A 1 200 ? -1.295 13.973 -1.740 1.00 88.19 200 PRO A CA 1
ATOM 1587 C C . PRO A 1 200 ? -0.696 12.584 -1.982 1.00 88.19 200 PRO A C 1
ATOM 1589 O O . PRO A 1 200 ? -0.737 12.059 -3.102 1.00 88.19 200 PRO A O 1
ATOM 1592 N N . LEU A 1 201 ? -0.110 11.999 -0.937 1.00 91.81 201 LEU A N 1
ATOM 1593 C CA . LEU A 1 201 ? 0.592 10.717 -1.037 1.00 91.81 201 LEU A CA 1
ATOM 1594 C C . LEU A 1 201 ? -0.347 9.571 -1.446 1.00 91.81 201 LEU A C 1
ATOM 1596 O O . LEU A 1 201 ? 0.065 8.672 -2.182 1.00 91.81 201 LEU A O 1
ATOM 1600 N N . LEU A 1 202 ? -1.604 9.647 -1.009 1.00 93.62 202 LEU A N 1
ATOM 1601 C CA . LEU A 1 202 ? -2.687 8.752 -1.389 1.00 93.62 202 LEU A CA 1
ATOM 1602 C C . LEU A 1 202 ? -3.673 9.499 -2.294 1.00 93.62 202 LEU A C 1
ATOM 1604 O O . LEU A 1 202 ? -4.120 10.596 -1.962 1.00 93.62 202 LEU A O 1
ATOM 1608 N N . THR A 1 203 ? -4.010 8.916 -3.440 1.00 92.50 203 THR A N 1
ATOM 1609 C CA . THR A 1 203 ? -5.027 9.444 -4.362 1.00 92.50 203 THR A CA 1
ATOM 1610 C C . THR A 1 203 ? -6.144 8.444 -4.561 1.00 92.50 203 THR A C 1
ATOM 1612 O O . THR A 1 203 ? -5.901 7.244 -4.474 1.00 92.50 203 THR A O 1
ATOM 1615 N N . GLY A 1 204 ? -7.327 8.945 -4.911 1.00 91.75 204 GLY A N 1
ATOM 1616 C CA . GLY A 1 204 ? -8.517 8.132 -5.136 1.00 91.75 204 GLY A CA 1
ATOM 1617 C C . GLY A 1 204 ? -9.536 8.308 -4.015 1.00 91.75 204 GLY A C 1
ATOM 1618 O O . GLY A 1 204 ? -9.565 9.361 -3.374 1.00 91.75 204 GLY A O 1
ATOM 1619 N N . ASP A 1 205 ? -10.365 7.292 -3.797 1.00 92.81 205 ASP A N 1
ATOM 1620 C CA . ASP A 1 205 ? -11.443 7.330 -2.805 1.00 92.81 205 ASP A CA 1
ATOM 1621 C C . ASP A 1 205 ? -10.986 6.757 -1.457 1.00 92.81 205 ASP A C 1
ATOM 1623 O O . ASP A 1 205 ? -11.171 5.581 -1.140 1.00 92.81 205 ASP A O 1
ATOM 1627 N N . ALA A 1 206 ? -10.302 7.605 -0.685 1.00 93.50 206 ALA A N 1
ATOM 1628 C CA . ALA A 1 206 ? -9.755 7.261 0.626 1.00 93.50 206 ALA A CA 1
ATOM 1629 C C . ALA A 1 206 ? -10.798 7.297 1.757 1.00 93.50 206 ALA A C 1
ATOM 1631 O O . ALA A 1 206 ? -10.480 6.930 2.887 1.00 93.50 206 ALA A O 1
ATOM 1632 N N . PHE A 1 207 ? -12.026 7.739 1.480 1.00 95.00 207 PHE A N 1
ATOM 1633 C CA . PHE A 1 207 ? -13.102 7.780 2.463 1.00 95.00 207 PHE A CA 1
ATOM 1634 C C . PHE A 1 207 ? -14.073 6.634 2.217 1.00 95.00 207 PHE A C 1
ATOM 1636 O O . PHE A 1 207 ? -14.424 6.326 1.087 1.00 95.00 207 PHE A O 1
ATOM 1643 N N . LEU A 1 208 ? -14.548 6.022 3.292 1.00 94.81 208 LEU A N 1
ATOM 1644 C CA . LEU A 1 208 ? -15.556 4.972 3.235 1.00 94.81 208 LEU A CA 1
ATOM 1645 C C . LEU A 1 208 ? -16.575 5.165 4.352 1.00 94.81 208 LEU A C 1
ATOM 1647 O O . LEU A 1 208 ? -16.281 5.740 5.399 1.00 94.81 208 LEU A O 1
ATOM 1651 N N . THR A 1 209 ? -17.788 4.683 4.128 1.00 95.31 209 THR A N 1
ATOM 1652 C CA . THR A 1 209 ? -18.833 4.637 5.151 1.00 95.31 209 THR A CA 1
ATOM 1653 C C . THR A 1 209 ? -19.062 3.184 5.518 1.00 95.31 209 THR A C 1
ATOM 1655 O O . THR A 1 209 ? -19.193 2.336 4.636 1.00 95.31 209 THR A O 1
ATOM 1658 N N . LEU A 1 210 ? -19.065 2.891 6.816 1.00 95.19 210 LEU A N 1
ATOM 1659 C CA . LEU A 1 210 ? -19.379 1.554 7.298 1.00 95.19 210 LEU A CA 1
ATOM 1660 C C . LEU A 1 210 ? -20.862 1.243 7.033 1.00 95.19 210 LEU A C 1
ATOM 1662 O O . LEU A 1 210 ? -21.726 2.111 7.132 1.00 95.19 210 LEU A O 1
ATOM 1666 N N . THR A 1 211 ? -21.156 -0.003 6.687 1.00 95.19 211 THR A N 1
ATOM 1667 C CA . THR A 1 211 ? -22.506 -0.554 6.549 1.00 95.19 211 THR A CA 1
ATOM 1668 C C . THR A 1 211 ? -22.553 -1.846 7.344 1.00 95.19 211 THR A C 1
ATOM 1670 O O . THR A 1 211 ? -21.764 -2.751 7.074 1.00 95.19 211 THR A O 1
ATOM 1673 N N . GLU A 1 212 ? -23.414 -1.910 8.362 1.00 93.94 212 GLU A N 1
ATOM 1674 C CA . GLU A 1 212 ? -23.445 -3.033 9.317 1.00 93.94 212 GLU A CA 1
ATOM 1675 C C . GLU A 1 212 ? -22.055 -3.325 9.918 1.00 93.94 212 GLU A C 1
ATOM 1677 O O . GLU A 1 212 ? -21.666 -4.469 10.145 1.00 93.94 212 GLU A O 1
ATOM 1682 N N . GLY A 1 213 ? -21.278 -2.262 10.151 1.00 92.75 213 GLY A N 1
ATOM 1683 C CA . GLY A 1 213 ? -19.953 -2.333 10.752 1.00 92.75 213 GLY A CA 1
ATOM 1684 C C . GLY A 1 213 ? -18.813 -2.676 9.798 1.00 92.75 213 GLY A C 1
ATOM 1685 O O . GLY A 1 213 ? -17.672 -2.729 10.247 1.00 92.75 213 GLY A O 1
ATOM 1686 N N . ILE A 1 214 ? -19.076 -2.877 8.503 1.00 96.50 214 ILE A N 1
ATOM 1687 C CA . ILE A 1 214 ? -18.056 -3.185 7.491 1.00 96.50 214 ILE A CA 1
ATOM 1688 C C . ILE A 1 214 ? -18.108 -2.140 6.381 1.00 96.50 214 ILE A C 1
ATOM 1690 O O . ILE A 1 214 ? -19.176 -1.819 5.873 1.00 96.50 214 ILE A O 1
ATOM 1694 N N . GLY A 1 215 ? -16.954 -1.636 5.963 1.00 96.19 215 GLY A N 1
ATOM 1695 C CA . GLY A 1 215 ? -16.829 -0.754 4.813 1.00 96.19 215 GLY A CA 1
ATOM 1696 C C . GLY A 1 215 ? -15.746 -1.225 3.848 1.00 96.19 215 GLY A C 1
ATOM 1697 O O . GLY A 1 215 ? -14.732 -1.815 4.233 1.00 96.19 215 GLY A O 1
ATOM 1698 N N . LEU A 1 216 ? -15.993 -0.973 2.566 1.00 96.06 216 LEU A N 1
ATOM 1699 C CA . LEU A 1 216 ? -15.078 -1.286 1.476 1.00 96.06 216 LEU A CA 1
ATOM 1700 C C . LEU A 1 216 ? -14.292 -0.029 1.125 1.00 96.06 216 LEU A C 1
ATOM 1702 O O . LEU A 1 216 ? -14.880 1.021 0.877 1.00 96.06 216 LEU A O 1
ATOM 1706 N N . VAL A 1 217 ? -12.968 -0.140 1.102 1.00 95.50 217 VAL A N 1
ATOM 1707 C CA . VAL A 1 217 ? -12.105 0.936 0.615 1.00 95.50 217 VAL A CA 1
ATOM 1708 C C . VAL A 1 217 ? -12.273 1.035 -0.900 1.00 95.50 217 VAL A C 1
ATOM 1710 O O . VAL A 1 217 ? -12.252 0.015 -1.600 1.00 95.50 217 VAL A O 1
ATOM 1713 N N . GLY A 1 218 ? -12.437 2.260 -1.399 1.00 91.62 218 GLY A N 1
ATOM 1714 C CA . GLY A 1 218 ? -12.539 2.532 -2.826 1.00 91.62 218 GLY A CA 1
ATOM 1715 C C . GLY A 1 218 ? -11.224 2.314 -3.578 1.00 91.62 218 GLY A C 1
ATOM 1716 O O . GLY A 1 218 ? -10.261 1.717 -3.089 1.00 91.62 218 GLY A O 1
ATOM 1717 N N . GLU A 1 219 ? -11.173 2.783 -4.822 1.00 93.81 219 GLU A N 1
ATOM 1718 C CA . GLU A 1 219 ? -9.946 2.728 -5.612 1.00 93.81 219 GLU A CA 1
ATOM 1719 C C . GLU A 1 219 ? -8.956 3.777 -5.102 1.00 93.81 219 GLU A C 1
ATOM 1721 O O . GLU A 1 219 ? -9.162 4.975 -5.293 1.00 93.81 219 GLU A O 1
ATOM 1726 N N . ILE A 1 220 ? -7.889 3.315 -4.448 1.00 95.44 220 ILE A N 1
ATOM 1727 C CA . ILE A 1 220 ? -6.802 4.152 -3.937 1.00 95.44 220 ILE A CA 1
ATOM 1728 C C . ILE A 1 220 ? -5.449 3.719 -4.505 1.00 95.44 220 ILE A C 1
ATOM 1730 O O . ILE A 1 220 ? -5.227 2.541 -4.789 1.00 95.44 220 ILE A O 1
ATOM 1734 N N . SER A 1 221 ? -4.529 4.671 -4.654 1.00 94.75 221 SER A N 1
ATOM 1735 C CA . SER A 1 221 ? -3.175 4.442 -5.175 1.00 94.75 221 SER A CA 1
ATOM 1736 C C . SER A 1 221 ? -2.149 5.385 -4.550 1.00 94.75 221 SER A C 1
ATOM 1738 O O . SER A 1 221 ? -2.462 6.539 -4.253 1.00 94.75 221 SER A O 1
ATOM 1740 N N . PHE A 1 222 ? -0.896 4.940 -4.434 1.00 94.44 222 PHE A N 1
ATOM 1741 C CA . PHE A 1 222 ? 0.211 5.789 -3.979 1.00 94.44 222 PHE A CA 1
ATOM 1742 C C . PHE A 1 222 ? 0.777 6.660 -5.103 1.00 94.44 222 PHE A C 1
ATOM 1744 O O . PHE A 1 222 ? 1.038 6.171 -6.202 1.00 94.44 222 PHE A O 1
ATOM 1751 N N . THR A 1 223 ? 1.060 7.931 -4.823 1.00 91.25 223 THR A N 1
ATOM 1752 C CA . THR A 1 223 ? 1.658 8.858 -5.805 1.00 91.25 223 THR A CA 1
ATOM 1753 C C . THR A 1 223 ? 3.183 8.914 -5.754 1.00 91.25 223 THR A C 1
ATOM 1755 O O . THR A 1 223 ? 3.819 9.240 -6.759 1.00 91.25 223 THR A O 1
ATOM 1758 N N . ASP A 1 224 ? 3.786 8.580 -4.613 1.00 90.31 224 ASP A N 1
ATOM 1759 C CA . ASP A 1 224 ? 5.234 8.512 -4.422 1.00 90.31 224 ASP A CA 1
ATOM 1760 C C . ASP A 1 224 ? 5.614 7.181 -3.758 1.00 90.31 224 ASP A C 1
ATOM 1762 O O . ASP A 1 224 ? 4.799 6.516 -3.119 1.00 90.31 224 ASP A O 1
ATOM 1766 N N . ASN A 1 225 ? 6.856 6.757 -3.962 1.00 92.12 225 ASN A N 1
ATOM 1767 C CA . ASN A 1 225 ? 7.366 5.506 -3.407 1.00 92.12 225 ASN A CA 1
ATOM 1768 C C . ASN A 1 225 ? 7.751 5.689 -1.932 1.00 92.12 225 ASN A C 1
ATOM 1770 O O . ASN A 1 225 ? 7.873 6.812 -1.461 1.00 92.12 225 ASN A O 1
ATOM 1774 N N . SER A 1 226 ? 7.998 4.605 -1.198 1.00 92.69 226 SER A N 1
ATOM 1775 C CA . SER A 1 226 ? 8.370 4.711 0.219 1.00 92.69 226 SER A CA 1
ATOM 1776 C C . SER A 1 226 ? 9.855 5.002 0.442 1.00 92.69 226 SER A C 1
ATOM 1778 O O . SER A 1 226 ? 10.262 5.258 1.562 1.00 92.69 226 SER A O 1
ATOM 1780 N N . SER A 1 227 ? 10.701 4.992 -0.597 1.00 90.00 227 SER A N 1
ATOM 1781 C CA . SER A 1 227 ? 12.169 5.024 -0.438 1.00 90.00 227 SER A CA 1
ATOM 1782 C C . SER A 1 227 ? 12.730 6.305 0.185 1.00 90.00 227 SER A C 1
ATOM 1784 O O . SER A 1 227 ? 13.876 6.311 0.637 1.00 90.00 227 SER A O 1
ATOM 1786 N N . TRP A 1 228 ? 11.947 7.383 0.180 1.00 87.75 228 TRP A N 1
ATOM 1787 C CA . TRP A 1 228 ? 12.370 8.689 0.665 1.00 87.75 228 TRP A CA 1
ATOM 1788 C C . TRP A 1 228 ? 12.075 8.948 2.133 1.00 87.75 228 TRP A C 1
ATOM 1790 O O . TRP A 1 228 ? 12.625 9.903 2.681 1.00 87.75 228 TRP A O 1
ATOM 1800 N N . THR A 1 229 ? 11.224 8.136 2.755 1.00 89.06 229 THR A N 1
ATOM 1801 C CA . THR A 1 229 ? 10.977 8.245 4.188 1.00 89.06 229 THR A CA 1
ATOM 1802 C C . THR A 1 229 ? 12.100 7.609 4.986 1.00 89.06 229 THR A C 1
ATOM 1804 O O . THR A 1 229 ? 12.917 6.836 4.472 1.00 89.06 229 THR A O 1
ATOM 1807 N N . ARG A 1 230 ? 12.143 7.943 6.276 1.00 86.81 230 ARG A N 1
ATOM 1808 C CA . ARG A 1 230 ? 13.173 7.484 7.212 1.00 86.81 230 ARG A CA 1
ATOM 1809 C C . ARG A 1 230 ? 13.261 5.956 7.256 1.00 86.81 230 ARG A C 1
ATOM 1811 O O . ARG A 1 230 ? 14.355 5.402 7.159 1.00 86.81 230 ARG A O 1
ATOM 1818 N N . CYS A 1 231 ? 12.118 5.286 7.368 1.00 88.19 231 CYS A N 1
ATOM 1819 C CA . CYS A 1 231 ? 12.016 3.833 7.511 1.00 88.19 231 CYS A CA 1
ATOM 1820 C C . CYS A 1 231 ? 11.885 3.087 6.173 1.00 88.19 231 CYS A C 1
ATOM 1822 O O . CYS A 1 231 ? 11.901 1.856 6.141 1.00 88.19 231 CYS A O 1
ATOM 1824 N N . ARG A 1 232 ? 11.790 3.815 5.050 1.00 92.81 232 ARG A N 1
ATOM 1825 C CA . ARG A 1 232 ? 11.623 3.282 3.687 1.00 92.81 232 ARG A CA 1
ATOM 1826 C C . ARG A 1 232 ? 10.376 2.416 3.483 1.00 92.81 232 ARG A C 1
ATOM 1828 O O . ARG A 1 232 ? 10.288 1.675 2.496 1.00 92.81 232 ARG A O 1
ATOM 1835 N N . ARG A 1 233 ? 9.422 2.479 4.407 1.00 94.44 233 ARG A N 1
ATOM 1836 C CA . ARG A 1 233 ? 8.199 1.676 4.442 1.00 94.44 233 ARG A CA 1
ATOM 1837 C C . ARG A 1 233 ? 7.019 2.579 4.778 1.00 94.44 233 ARG A C 1
ATOM 1839 O O . ARG A 1 233 ? 7.198 3.621 5.393 1.00 94.44 233 ARG A O 1
ATOM 1846 N N . PHE A 1 234 ? 5.831 2.153 4.384 1.00 95.38 234 PHE A N 1
ATOM 1847 C CA . PHE A 1 234 ? 4.567 2.771 4.771 1.00 95.38 234 PHE A CA 1
ATOM 1848 C C . PHE A 1 234 ? 3.686 1.754 5.485 1.00 95.38 234 PHE A C 1
ATOM 1850 O O . PHE A 1 234 ? 3.893 0.547 5.353 1.00 95.38 234 PHE A O 1
ATOM 1857 N N . ARG A 1 235 ? 2.692 2.253 6.213 1.00 95.19 235 ARG A N 1
ATOM 1858 C CA . ARG A 1 235 ? 1.535 1.503 6.714 1.00 95.19 235 ARG A CA 1
ATOM 1859 C C . ARG A 1 235 ? 0.267 2.204 6.223 1.00 95.19 235 ARG A C 1
ATOM 1861 O O . ARG A 1 235 ? 0.277 3.421 6.033 1.00 95.19 235 ARG A O 1
ATOM 1868 N N . LEU A 1 236 ? -0.822 1.466 6.021 1.00 96.06 236 LEU A N 1
ATOM 1869 C CA . LEU A 1 236 ? -2.142 2.088 5.906 1.00 96.06 236 LEU A CA 1
ATOM 1870 C C . LEU A 1 236 ? -2.737 2.221 7.303 1.00 96.06 236 LEU A C 1
ATOM 1872 O O . LEU A 1 236 ? -2.678 1.283 8.094 1.00 96.06 236 LEU A O 1
ATOM 1876 N N . GLY A 1 237 ? -3.294 3.388 7.591 1.00 96.00 237 GLY A N 1
ATOM 1877 C CA . GLY A 1 237 ? -4.082 3.661 8.783 1.00 96.00 237 GLY A CA 1
ATOM 1878 C C . GLY A 1 237 ? -5.553 3.836 8.427 1.00 96.00 237 GLY A C 1
ATOM 1879 O O . GLY A 1 237 ? -5.864 4.264 7.319 1.00 96.00 237 GLY A O 1
ATOM 1880 N N . ALA A 1 238 ? -6.455 3.541 9.357 1.00 96.06 238 ALA A N 1
ATOM 1881 C CA . ALA A 1 238 ? -7.870 3.883 9.238 1.00 96.06 238 ALA A CA 1
ATOM 1882 C C . ALA A 1 238 ? -8.333 4.601 10.505 1.00 96.06 238 ALA A C 1
ATOM 1884 O O . ALA A 1 238 ? -8.112 4.099 11.607 1.00 96.06 238 ALA A O 1
ATOM 1885 N N . ARG A 1 239 ? -8.989 5.754 10.356 1.00 94.88 239 ARG A N 1
ATOM 1886 C CA . ARG A 1 239 ? -9.545 6.532 11.474 1.00 94.88 239 ARG A CA 1
ATOM 1887 C C . ARG A 1 239 ? -10.967 6.983 11.184 1.00 94.88 239 ARG A C 1
ATOM 1889 O O . ARG A 1 239 ? -11.331 7.186 10.030 1.00 94.88 239 ARG A O 1
ATOM 1896 N N . VAL A 1 240 ? -11.766 7.168 12.227 1.00 92.94 240 VAL A N 1
ATOM 1897 C CA . VAL A 1 240 ? -13.110 7.744 12.095 1.00 92.94 240 VAL A CA 1
ATOM 1898 C C . VAL A 1 240 ? -12.995 9.261 11.894 1.00 92.94 240 VAL A C 1
ATOM 1900 O O . VAL A 1 240 ? -12.216 9.913 12.583 1.00 92.94 240 VAL A O 1
ATOM 1903 N N . VAL A 1 241 ? -13.751 9.814 10.943 1.00 87.88 241 VAL A N 1
ATOM 1904 C CA . VAL A 1 241 ? -13.716 11.248 10.587 1.00 87.88 241 VAL A CA 1
ATOM 1905 C C . VAL A 1 241 ? -14.592 12.085 11.516 1.00 87.88 241 VAL A C 1
ATOM 1907 O O . VAL A 1 241 ? -14.171 13.148 11.961 1.00 87.88 241 VAL A O 1
ATOM 1910 N N . ASP A 1 242 ? -15.791 11.593 11.825 1.00 72.75 242 ASP A N 1
ATOM 1911 C CA . ASP A 1 242 ? -16.745 12.258 12.712 1.00 72.75 242 ASP A CA 1
ATOM 1912 C C . ASP A 1 242 ? -16.961 11.402 13.957 1.00 72.75 242 ASP A C 1
ATOM 1914 O O . ASP A 1 242 ? -17.431 10.267 13.869 1.00 72.75 242 ASP A O 1
ATOM 1918 N N . GLY A 1 243 ? -16.614 11.946 15.127 1.00 60.75 243 GLY A N 1
ATOM 1919 C CA . GLY A 1 243 ? -16.828 11.296 16.417 1.00 60.75 243 GLY A CA 1
ATOM 1920 C C . GLY A 1 243 ? -18.318 11.092 16.671 1.00 60.75 243 GLY A C 1
ATOM 1921 O O . GLY A 1 243 ? -19.003 11.982 17.171 1.00 60.75 243 GLY A O 1
ATOM 1922 N N . SER A 1 244 ? -18.835 9.920 16.316 1.00 52.84 244 SER A N 1
ATOM 1923 C CA . SER A 1 244 ? -20.232 9.559 16.512 1.00 52.84 244 SER A CA 1
ATOM 1924 C C . SER A 1 244 ? -20.543 9.465 18.008 1.00 52.84 244 SER A C 1
ATOM 1926 O O . SER A 1 244 ? -20.258 8.463 18.657 1.00 52.84 244 SER A O 1
ATOM 1928 N N . GLY A 1 245 ? -21.123 10.526 18.572 1.00 54.16 245 GLY A N 1
ATOM 1929 C CA . GLY A 1 245 ? -21.836 10.466 19.852 1.00 54.16 245 GLY A CA 1
ATOM 1930 C C . GLY A 1 245 ? -20.983 10.324 21.116 1.00 54.16 245 GLY A C 1
ATOM 1931 O O . GLY A 1 245 ? -21.522 9.950 22.151 1.00 54.16 245 GLY A O 1
ATOM 1932 N N . GLY A 1 246 ? -19.682 10.633 21.067 1.00 63.28 246 GLY A N 1
ATOM 1933 C CA . GLY A 1 246 ? -18.801 10.619 22.246 1.00 63.28 246 GLY A CA 1
ATOM 1934 C C . GLY A 1 246 ? -18.137 9.272 22.562 1.00 63.28 246 GLY A C 1
ATOM 1935 O O . GLY A 1 246 ? -17.264 9.231 23.431 1.00 63.28 246 GLY A O 1
ATOM 1936 N N . THR A 1 247 ? -18.470 8.195 21.841 1.00 73.62 247 THR A N 1
ATOM 1937 C CA . THR A 1 247 ? -17.766 6.908 21.950 1.00 73.62 247 THR A CA 1
ATOM 1938 C C . THR A 1 247 ? -16.424 6.991 21.222 1.00 73.62 247 THR A C 1
ATOM 1940 O O . THR A 1 247 ? -16.374 7.220 20.013 1.00 73.62 247 THR A O 1
ATOM 1943 N N . ARG A 1 248 ? -15.308 6.796 21.937 1.00 84.62 248 ARG A N 1
ATOM 1944 C CA . ARG A 1 248 ? -13.983 6.734 21.303 1.00 84.62 248 ARG A CA 1
ATOM 1945 C C . ARG A 1 248 ? -13.847 5.418 20.534 1.00 84.62 248 ARG A C 1
ATOM 1947 O O . ARG A 1 248 ? -13.834 4.355 21.148 1.00 84.62 248 ARG A O 1
ATOM 1954 N N . VAL A 1 249 ? -13.663 5.509 19.220 1.00 90.31 249 VAL A N 1
ATOM 1955 C CA . VAL A 1 249 ? -13.269 4.382 18.363 1.00 90.31 249 VAL A CA 1
ATOM 1956 C C . VAL A 1 249 ? -11.765 4.464 18.121 1.00 90.31 249 VAL A C 1
ATOM 1958 O O . VAL A 1 249 ? -11.268 5.501 17.687 1.00 90.31 249 VAL A O 1
ATOM 1961 N N . ARG A 1 250 ? -11.029 3.394 18.425 1.00 91.44 250 ARG A N 1
ATOM 1962 C CA . ARG A 1 250 ? -9.581 3.312 18.177 1.00 91.44 250 ARG A CA 1
ATOM 1963 C C . ARG A 1 250 ? -9.292 3.120 16.686 1.00 91.44 250 ARG A C 1
ATOM 1965 O O . ARG A 1 250 ? -10.023 2.417 15.992 1.00 91.44 250 ARG A O 1
ATOM 1972 N N . GLU A 1 251 ? -8.219 3.735 16.209 1.00 94.00 251 GLU A N 1
ATOM 1973 C CA . GLU A 1 251 ? -7.751 3.645 14.829 1.00 94.00 251 GLU A CA 1
ATOM 1974 C C . GLU A 1 251 ? -7.179 2.255 14.507 1.00 94.00 251 GLU A C 1
ATOM 1976 O O . GLU A 1 251 ? -6.748 1.522 15.396 1.00 94.00 251 GLU A O 1
ATOM 1981 N N . ALA A 1 252 ? -7.138 1.905 13.221 1.00 93.81 252 ALA A N 1
ATOM 1982 C CA . ALA A 1 252 ? -6.479 0.698 12.729 1.00 93.81 252 ALA A CA 1
ATOM 1983 C C . ALA A 1 252 ? -5.166 1.047 12.031 1.00 93.81 252 ALA A C 1
ATOM 1985 O O . ALA A 1 252 ? -5.046 2.115 11.428 1.00 93.81 252 ALA A O 1
ATOM 1986 N N . LYS A 1 253 ? -4.227 0.101 12.009 1.00 93.62 253 LYS A N 1
ATOM 1987 C CA . LYS A 1 253 ? -3.056 0.129 11.127 1.00 93.62 253 LYS A CA 1
ATOM 1988 C C . LYS A 1 253 ? -2.848 -1.239 10.482 1.00 93.62 253 LYS A C 1
ATOM 1990 O O . LYS A 1 253 ? -3.192 -2.258 11.076 1.00 93.62 253 LYS A O 1
ATOM 1995 N N . THR A 1 254 ? -2.279 -1.268 9.285 1.00 94.06 254 THR A N 1
ATOM 1996 C CA . THR A 1 254 ? -1.797 -2.502 8.655 1.00 94.06 254 THR A CA 1
ATOM 1997 C C . THR A 1 254 ? -0.368 -2.815 9.086 1.00 94.06 254 THR A C 1
A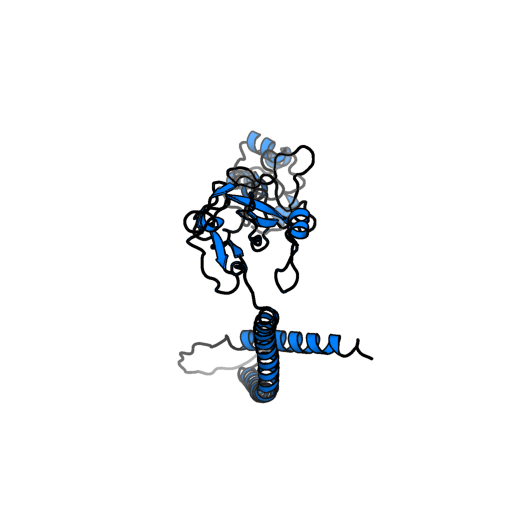TOM 1999 O O . THR A 1 254 ? 0.340 -1.981 9.664 1.00 94.06 254 THR A O 1
ATOM 2002 N N . GLU A 1 255 ? 0.103 -3.994 8.688 1.00 92.31 255 GLU A N 1
ATOM 2003 C CA . GLU A 1 255 ? 1.533 -4.267 8.599 1.00 92.31 255 GLU A CA 1
ATOM 2004 C C . GLU A 1 255 ? 2.246 -3.253 7.703 1.00 92.31 255 GLU A C 1
ATOM 2006 O O . GLU A 1 255 ? 1.653 -2.670 6.787 1.00 92.31 255 GLU A O 1
ATOM 2011 N N . SER A 1 256 ? 3.528 -3.023 7.985 1.00 93.56 256 SER A N 1
ATOM 2012 C CA . SER A 1 256 ? 4.345 -2.136 7.160 1.00 93.56 256 SER A CA 1
ATOM 2013 C C . SER A 1 256 ? 4.705 -2.813 5.841 1.00 93.56 256 SER A C 1
ATOM 2015 O O . SER A 1 256 ? 4.912 -4.024 5.788 1.00 93.56 256 SER A O 1
ATOM 2017 N N . PHE A 1 257 ? 4.856 -2.044 4.766 1.00 94.81 257 PHE A N 1
ATOM 2018 C CA . PHE A 1 257 ? 5.236 -2.546 3.445 1.00 94.81 257 PHE A CA 1
ATOM 2019 C C . PHE A 1 257 ? 6.038 -1.514 2.647 1.00 94.81 257 PHE A C 1
ATOM 2021 O O . PHE A 1 257 ? 6.086 -0.329 2.970 1.00 94.81 257 PHE A O 1
ATOM 2028 N N . ILE A 1 258 ? 6.720 -1.982 1.601 1.00 94.12 258 ILE A N 1
ATOM 2029 C CA . ILE A 1 258 ? 7.497 -1.126 0.698 1.00 94.12 258 ILE A CA 1
ATOM 2030 C C . ILE A 1 258 ? 6.627 -0.778 -0.503 1.00 94.12 258 ILE A C 1
ATOM 2032 O O . ILE A 1 258 ? 6.146 -1.679 -1.190 1.00 94.12 258 ILE A O 1
ATOM 2036 N N . VAL A 1 259 ? 6.511 0.515 -0.800 1.00 93.62 259 VAL A N 1
ATOM 2037 C CA . VAL A 1 259 ? 5.906 0.998 -2.043 1.00 93.62 259 VAL A CA 1
ATOM 2038 C C . VAL A 1 259 ? 7.015 1.269 -3.042 1.00 93.62 259 VAL A C 1
ATOM 2040 O O . VAL A 1 259 ? 7.892 2.104 -2.807 1.00 93.62 259 VAL A O 1
ATOM 2043 N N . ARG A 1 260 ? 6.998 0.545 -4.158 1.00 91.12 260 ARG A N 1
ATOM 2044 C CA . ARG A 1 260 ? 8.011 0.649 -5.211 1.00 91.12 260 ARG A CA 1
ATOM 2045 C C . ARG A 1 260 ? 7.575 1.631 -6.284 1.00 91.12 260 ARG A C 1
ATOM 2047 O O . ARG A 1 260 ? 6.396 1.748 -6.596 1.00 91.12 260 ARG A O 1
ATOM 2054 N N . ASP A 1 261 ? 8.540 2.305 -6.897 1.00 87.12 261 ASP A N 1
ATOM 2055 C CA . ASP A 1 261 ? 8.256 3.069 -8.107 1.00 87.12 261 ASP A CA 1
ATOM 2056 C C . ASP A 1 261 ? 7.939 2.102 -9.254 1.00 87.12 261 ASP A C 1
ATOM 2058 O O . ASP A 1 261 ? 8.756 1.236 -9.584 1.00 87.12 261 ASP A O 1
ATOM 2062 N N . HIS A 1 262 ? 6.776 2.265 -9.882 1.00 78.50 262 HIS A N 1
ATOM 2063 C CA . HIS A 1 262 ? 6.376 1.470 -11.041 1.00 78.50 262 HIS A CA 1
ATOM 2064 C C . HIS A 1 262 ? 7.385 1.571 -12.201 1.00 78.50 262 HIS A C 1
ATOM 2066 O O . HIS A 1 262 ? 7.583 0.615 -12.954 1.00 78.50 262 HIS A O 1
ATOM 2072 N N . ARG A 1 263 ? 8.120 2.692 -12.303 1.00 71.38 263 ARG A N 1
ATOM 2073 C CA . ARG A 1 263 ? 9.199 2.864 -13.294 1.00 71.38 263 ARG A CA 1
ATOM 2074 C C . ARG A 1 263 ? 10.308 1.822 -13.141 1.00 71.38 263 ARG A C 1
ATOM 2076 O O . ARG A 1 263 ? 10.874 1.385 -14.140 1.00 71.38 263 ARG A O 1
ATOM 2083 N N . GLY A 1 264 ? 10.626 1.429 -11.906 1.00 72.44 264 GLY A N 1
ATOM 2084 C CA . GLY A 1 264 ? 11.690 0.467 -11.619 1.00 72.44 264 GLY A CA 1
ATOM 2085 C C . GLY A 1 264 ? 11.383 -0.934 -12.150 1.00 72.44 264 GLY A C 1
ATOM 2086 O O . GLY A 1 264 ? 12.282 -1.593 -12.669 1.00 72.44 264 GLY A O 1
ATOM 2087 N N . GLU A 1 265 ? 10.118 -1.360 -12.088 1.00 71.38 265 GLU A N 1
ATOM 2088 C CA . GLU A 1 265 ? 9.698 -2.667 -12.609 1.00 71.38 265 GLU A CA 1
ATOM 2089 C C . GLU A 1 265 ? 9.648 -2.659 -14.141 1.00 71.38 265 GLU A C 1
ATOM 2091 O O . GLU A 1 265 ? 10.210 -3.544 -14.789 1.00 71.38 265 GLU A O 1
ATOM 2096 N N . LEU A 1 266 ? 9.090 -1.596 -14.739 1.00 71.25 266 LEU A N 1
ATOM 2097 C CA . LEU A 1 266 ? 9.073 -1.440 -16.195 1.00 71.25 266 LEU A CA 1
ATOM 2098 C C . LEU A 1 266 ? 10.483 -1.465 -16.794 1.00 71.25 266 LEU A C 1
ATOM 2100 O O . LEU A 1 266 ? 10.664 -2.038 -17.867 1.00 71.25 266 LEU A O 1
ATOM 2104 N N . TYR A 1 267 ? 11.483 -0.897 -16.111 1.00 77.75 267 TYR A N 1
ATOM 2105 C CA . TYR A 1 267 ? 12.860 -0.790 -16.608 1.00 77.75 267 TYR A CA 1
ATOM 2106 C C . TYR A 1 267 ? 13.820 -1.876 -16.111 1.00 77.75 267 TYR A C 1
ATOM 2108 O O . TYR A 1 267 ? 15.034 -1.769 -16.316 1.00 77.75 267 TYR A O 1
ATOM 2116 N N . LYS A 1 268 ? 13.295 -2.933 -15.485 1.00 80.81 268 LYS A N 1
ATOM 2117 C CA . LYS A 1 268 ? 14.097 -4.023 -14.932 1.00 80.81 268 LYS A CA 1
ATOM 2118 C C . LYS A 1 268 ? 14.948 -4.712 -16.002 1.00 80.81 268 LYS A C 1
ATOM 2120 O O . LYS A 1 268 ? 14.480 -5.022 -17.098 1.00 80.81 268 LYS A O 1
ATOM 2125 N N . LYS A 1 269 ? 16.219 -4.947 -15.685 1.00 85.75 269 LYS A N 1
ATOM 2126 C CA . LYS A 1 269 ? 17.136 -5.713 -16.536 1.00 85.75 269 LYS A CA 1
ATOM 2127 C C . LYS A 1 269 ? 16.788 -7.191 -16.465 1.00 85.75 269 LYS A C 1
ATOM 2129 O O . LYS A 1 269 ? 16.385 -7.682 -15.411 1.00 85.75 269 LYS A O 1
ATOM 2134 N N . HIS A 1 270 ? 16.906 -7.883 -17.590 1.00 81.69 270 HIS A N 1
ATOM 2135 C CA . HIS A 1 270 ? 16.639 -9.315 -17.643 1.00 81.69 270 HIS A CA 1
ATOM 2136 C C . HIS A 1 270 ? 17.934 -10.090 -17.406 1.00 81.69 270 HIS A C 1
ATOM 2138 O O . HIS A 1 270 ? 18.964 -9.815 -18.025 1.00 81.69 270 HIS A O 1
ATOM 2144 N N . HIS A 1 271 ? 17.870 -11.057 -16.491 1.00 82.56 271 HIS A N 1
ATOM 2145 C CA . HIS A 1 271 ? 18.985 -11.924 -16.133 1.00 82.56 271 HIS A CA 1
ATOM 2146 C C . HIS A 1 271 ? 18.498 -13.382 -16.084 1.00 82.56 271 HIS A C 1
ATOM 2148 O O . HIS A 1 271 ? 17.815 -13.743 -15.124 1.00 82.56 271 HIS A O 1
ATOM 2154 N N . PRO A 1 272 ? 18.834 -14.219 -17.084 1.00 82.25 272 PRO A N 1
ATOM 2155 C CA . PRO A 1 272 ? 19.559 -13.877 -18.312 1.00 82.25 272 PRO A CA 1
ATOM 2156 C C . PRO A 1 272 ? 18.681 -13.085 -19.306 1.00 82.25 272 PRO A C 1
ATOM 2158 O O . PRO A 1 272 ? 17.460 -13.236 -19.292 1.00 82.25 272 PRO A O 1
ATOM 2161 N N . PRO A 1 273 ? 19.271 -12.245 -20.173 1.00 86.12 273 PRO A N 1
ATOM 2162 C CA . PRO A 1 273 ? 18.526 -11.596 -21.246 1.00 86.12 273 PRO A CA 1
ATOM 2163 C C . PRO A 1 273 ? 18.090 -12.619 -22.308 1.00 86.12 273 PRO A C 1
ATOM 2165 O O . PRO A 1 273 ? 18.873 -13.476 -22.718 1.00 86.12 273 PRO A O 1
ATOM 2168 N N . SER A 1 274 ? 16.848 -12.508 -22.774 1.00 88.25 274 SER A N 1
ATOM 2169 C CA . SER A 1 274 ? 16.305 -13.266 -23.904 1.00 88.25 274 SER A CA 1
ATOM 2170 C C . SER A 1 274 ? 16.701 -12.624 -25.234 1.00 88.25 274 SER A C 1
ATOM 2172 O O . SER A 1 274 ? 16.851 -11.410 -25.337 1.00 88.25 274 SER A O 1
ATOM 2174 N N . LEU A 1 275 ? 16.795 -13.421 -26.301 1.00 86.50 275 LEU A N 1
ATOM 2175 C CA . LEU A 1 275 ? 17.057 -12.926 -27.660 1.00 86.50 275 LEU A CA 1
ATOM 2176 C C . LEU A 1 275 ? 15.969 -11.967 -28.167 1.00 86.50 275 LEU A C 1
ATOM 2178 O O . LEU A 1 275 ? 16.264 -11.070 -28.957 1.00 86.50 275 LEU A O 1
ATOM 2182 N N . SER A 1 276 ? 14.729 -12.162 -27.716 1.00 91.00 276 SER A N 1
ATOM 2183 C CA . SER A 1 276 ? 13.578 -11.319 -28.053 1.00 91.00 276 SER A CA 1
ATOM 2184 C C . SER A 1 276 ? 13.498 -10.037 -27.226 1.00 91.00 276 SER A C 1
ATOM 2186 O O . SER A 1 276 ? 12.643 -9.200 -27.501 1.00 91.00 276 SER A O 1
ATOM 2188 N N . ASP A 1 277 ? 14.337 -9.889 -26.200 1.00 87.81 277 ASP A N 1
ATOM 2189 C CA . ASP A 1 277 ? 14.323 -8.691 -25.374 1.00 87.81 277 ASP A CA 1
ATOM 2190 C C . ASP A 1 277 ? 14.767 -7.478 -26.181 1.00 87.81 277 ASP A C 1
ATOM 2192 O O . ASP A 1 277 ? 15.651 -7.561 -27.038 1.00 87.81 277 ASP A O 1
ATOM 2196 N N . GLU A 1 278 ? 14.195 -6.322 -25.859 1.00 91.06 278 GLU A N 1
ATOM 2197 C CA . GLU A 1 278 ? 14.708 -5.059 -26.369 1.00 91.06 278 GLU A CA 1
ATOM 2198 C C . GLU A 1 278 ? 16.140 -4.829 -25.870 1.00 91.06 278 GLU A C 1
ATOM 2200 O O . GLU A 1 278 ? 16.491 -5.155 -24.736 1.00 91.06 278 GLU A O 1
ATOM 2205 N N . VAL A 1 279 ? 16.979 -4.210 -26.695 1.00 90.00 279 VAL A N 1
ATOM 2206 C CA . VAL A 1 279 ? 18.413 -4.056 -26.422 1.00 90.00 279 VAL A CA 1
ATOM 2207 C C . VAL A 1 279 ? 18.687 -3.264 -25.141 1.00 90.00 279 VAL A C 1
ATOM 2209 O O . VAL A 1 279 ? 19.682 -3.495 -24.459 1.00 90.00 279 VAL A O 1
ATOM 2212 N N . TRP A 1 280 ? 17.779 -2.369 -24.746 1.00 89.88 280 TRP A N 1
ATOM 2213 C CA . TRP A 1 280 ? 17.886 -1.639 -23.487 1.00 89.88 280 TRP A CA 1
ATOM 2214 C C . TRP A 1 280 ? 17.652 -2.517 -22.250 1.00 89.88 280 TRP A C 1
ATOM 2216 O O . TRP A 1 280 ? 17.931 -2.070 -21.144 1.00 89.88 280 TRP A O 1
ATOM 2226 N N . ARG A 1 281 ? 17.199 -3.770 -22.373 1.00 87.69 281 ARG A N 1
ATOM 2227 C CA . ARG A 1 281 ? 17.168 -4.732 -21.255 1.00 87.69 281 ARG A CA 1
ATOM 2228 C C . ARG A 1 281 ? 18.559 -5.234 -20.876 1.00 87.69 281 ARG A C 1
ATOM 2230 O O . ARG A 1 281 ? 18.726 -5.723 -19.761 1.00 87.69 281 ARG A O 1
ATOM 2237 N N . LEU A 1 282 ? 19.555 -5.064 -21.750 1.00 86.00 282 LEU A N 1
ATOM 2238 C CA . LEU A 1 282 ? 20.948 -5.365 -21.438 1.00 86.00 282 LEU A CA 1
ATOM 2239 C C . LEU A 1 282 ? 21.506 -4.398 -20.397 1.00 86.00 282 LEU A C 1
ATOM 2241 O O . LEU A 1 282 ? 21.078 -3.242 -20.264 1.00 86.00 282 LEU A O 1
ATOM 2245 N N . GLU A 1 283 ? 22.510 -4.876 -19.672 1.00 84.25 283 GLU A N 1
ATOM 2246 C CA . GLU A 1 283 ? 23.226 -4.063 -18.705 1.00 84.25 283 GLU A CA 1
ATOM 2247 C C . GLU A 1 283 ? 23.745 -2.771 -19.333 1.00 84.25 283 GLU A C 1
ATOM 2249 O O . GLU A 1 283 ? 24.250 -2.751 -20.455 1.00 84.25 283 GLU A O 1
ATOM 2254 N N . LYS A 1 284 ? 23.613 -1.675 -18.576 1.00 83.00 284 LYS A N 1
ATOM 2255 C CA . LYS A 1 284 ? 24.224 -0.367 -18.881 1.00 83.00 284 LYS A CA 1
ATOM 2256 C C . LYS A 1 284 ? 23.661 0.379 -20.098 1.00 83.00 284 LYS A C 1
ATOM 2258 O O . LYS A 1 284 ? 24.118 1.479 -20.409 1.00 83.00 284 LYS A O 1
ATOM 2263 N N . ILE A 1 285 ? 22.602 -0.143 -20.713 1.00 84.19 285 ILE A N 1
ATOM 2264 C CA . ILE A 1 285 ? 21.817 0.551 -21.741 1.00 84.19 285 ILE A CA 1
ATOM 2265 C C . ILE A 1 285 ? 20.494 1.016 -21.125 1.00 84.19 285 ILE A C 1
ATOM 2267 O O . ILE A 1 285 ? 19.614 0.210 -20.882 1.00 84.19 285 ILE A O 1
ATOM 2271 N N . GLY A 1 286 ? 20.311 2.299 -20.819 1.00 85.50 286 GLY A N 1
ATOM 2272 C CA . GLY A 1 286 ? 19.012 2.792 -20.321 1.00 85.50 286 GLY A CA 1
ATOM 2273 C C . GLY A 1 286 ? 17.954 2.872 -21.429 1.00 85.50 286 GLY A C 1
ATOM 2274 O O . GLY A 1 286 ? 18.301 3.260 -22.549 1.00 85.50 286 GLY A O 1
ATOM 2275 N N . LYS A 1 287 ? 16.678 2.571 -21.123 1.00 85.69 287 LYS A N 1
ATOM 2276 C CA . LYS A 1 287 ? 15.557 2.840 -22.044 1.00 85.69 287 LYS A CA 1
ATOM 2277 C C . LYS A 1 287 ? 15.543 4.330 -22.389 1.00 85.69 287 LYS A C 1
ATOM 2279 O O . LYS A 1 287 ? 15.749 5.171 -21.519 1.00 85.69 287 LYS A O 1
ATOM 2284 N N . ASP A 1 288 ? 15.411 4.632 -23.675 1.00 86.94 288 ASP A N 1
ATOM 2285 C CA . ASP A 1 288 ? 15.483 5.987 -24.256 1.00 86.94 288 ASP A CA 1
ATOM 2286 C C . ASP A 1 288 ? 16.765 6.787 -23.949 1.00 86.94 288 ASP A C 1
ATOM 2288 O O . ASP A 1 288 ? 16.859 7.985 -24.242 1.00 86.94 288 ASP A O 1
ATOM 2292 N N . GLY A 1 289 ? 17.793 6.115 -23.424 1.00 85.75 289 GLY A N 1
ATOM 2293 C CA . GLY A 1 289 ? 19.113 6.680 -23.189 1.00 85.75 289 GLY A CA 1
ATOM 2294 C C . GLY A 1 289 ? 19.905 6.885 -24.481 1.00 85.75 289 GLY A C 1
ATOM 2295 O O . GLY A 1 289 ? 19.525 6.433 -25.564 1.00 85.75 289 GLY A O 1
ATOM 2296 N N . ALA A 1 290 ? 21.061 7.545 -24.366 1.00 87.38 290 ALA A N 1
ATOM 2297 C CA . ALA A 1 290 ? 21.918 7.847 -25.514 1.00 87.38 290 ALA A CA 1
ATOM 2298 C C . ALA A 1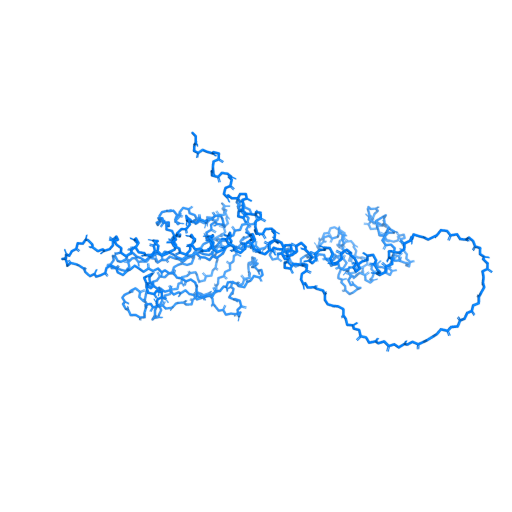 290 ? 22.319 6.589 -26.307 1.00 87.38 290 ALA A C 1
ATOM 2300 O O . ALA A 1 290 ? 22.309 6.611 -27.536 1.00 87.38 290 ALA A O 1
ATOM 2301 N N . PHE A 1 291 ? 22.630 5.485 -25.617 1.00 85.44 291 PHE A N 1
ATOM 2302 C CA . PHE A 1 291 ? 22.974 4.217 -26.262 1.00 85.44 291 PHE A CA 1
ATOM 2303 C C . PHE A 1 291 ? 21.775 3.556 -26.941 1.00 85.44 291 PHE A C 1
ATOM 2305 O O . PHE A 1 291 ? 21.912 3.155 -28.092 1.00 85.44 291 PHE A O 1
ATOM 2312 N N . HIS A 1 292 ? 20.605 3.516 -26.290 1.00 89.12 292 HIS A N 1
ATOM 2313 C CA . HIS A 1 292 ? 19.381 2.974 -26.890 1.00 89.12 292 HIS A CA 1
ATOM 2314 C C . HIS A 1 292 ? 19.050 3.703 -28.196 1.00 89.12 292 HIS A C 1
ATOM 2316 O O . HIS A 1 292 ? 18.991 3.084 -29.250 1.00 89.12 292 HIS A O 1
ATOM 2322 N N . LYS A 1 293 ? 18.995 5.041 -28.159 1.00 89.75 293 LYS A N 1
ATOM 2323 C CA . LYS A 1 293 ? 18.698 5.866 -29.341 1.00 89.75 293 LYS A CA 1
ATOM 2324 C C . LYS A 1 293 ? 19.700 5.678 -30.477 1.00 89.75 293 LYS A C 1
ATOM 2326 O O . LYS A 1 293 ? 19.321 5.755 -31.641 1.00 89.75 293 LYS A O 1
ATOM 2331 N N . ARG A 1 294 ? 20.984 5.477 -30.169 1.00 88.50 294 ARG A N 1
ATOM 2332 C CA . ARG A 1 294 ? 22.000 5.242 -31.203 1.00 88.50 294 ARG A CA 1
ATOM 2333 C C . ARG A 1 294 ? 21.906 3.844 -31.810 1.00 88.50 294 ARG A C 1
ATOM 2335 O O . ARG A 1 294 ? 22.067 3.727 -33.016 1.00 88.50 294 ARG A O 1
ATOM 2342 N N . LEU A 1 295 ? 21.635 2.821 -31.003 1.00 88.12 295 LEU A N 1
ATOM 2343 C CA . LEU A 1 295 ? 21.428 1.453 -31.484 1.00 88.12 295 LEU A CA 1
ATOM 2344 C C . LEU A 1 295 ? 20.173 1.358 -32.358 1.00 88.12 295 LEU A C 1
ATOM 2346 O O . LEU A 1 295 ? 20.244 0.809 -33.454 1.00 88.12 295 LEU A O 1
ATOM 2350 N N . SER A 1 296 ? 19.076 2.004 -31.954 1.00 90.62 296 SER A N 1
ATOM 2351 C CA . SER A 1 296 ? 17.850 2.057 -32.756 1.00 90.62 296 SER A CA 1
ATOM 2352 C C . SER A 1 296 ? 18.053 2.733 -34.116 1.00 90.62 296 SER A C 1
ATOM 2354 O O . SER A 1 296 ? 17.465 2.298 -35.098 1.00 90.62 296 SER A O 1
ATOM 2356 N N . ARG A 1 297 ? 18.926 3.752 -34.220 1.00 89.50 297 ARG A N 1
ATOM 2357 C CA . ARG A 1 297 ? 19.284 4.377 -35.516 1.00 89.50 297 ARG A CA 1
ATOM 2358 C C . ARG A 1 297 ? 20.010 3.423 -36.467 1.00 89.50 297 ARG A C 1
ATOM 2360 O O . ARG A 1 297 ? 19.920 3.601 -37.673 1.00 89.50 297 ARG A O 1
ATOM 2367 N N . GLU A 1 298 ? 20.705 2.426 -35.930 1.00 86.62 298 GLU A N 1
ATOM 2368 C CA . GLU A 1 298 ? 21.356 1.356 -36.697 1.00 86.62 298 GLU A CA 1
ATOM 2369 C C . GLU A 1 298 ? 20.443 0.125 -36.869 1.00 86.62 298 GLU A C 1
ATOM 2371 O O . GLU A 1 298 ? 20.914 -0.929 -37.288 1.00 86.62 298 GLU A O 1
ATOM 2376 N N . ASN A 1 299 ? 19.145 0.240 -36.549 1.00 88.56 299 ASN A N 1
ATOM 2377 C CA . ASN A 1 299 ? 18.165 -0.854 -36.533 1.00 88.56 299 ASN A CA 1
ATOM 2378 C C . ASN A 1 299 ? 18.518 -2.012 -35.579 1.00 88.56 299 ASN A C 1
ATOM 2380 O O . ASN A 1 299 ? 18.097 -3.146 -35.792 1.00 88.56 299 ASN A O 1
ATOM 2384 N N . ILE A 1 300 ? 19.268 -1.737 -34.509 1.00 89.62 300 ILE A N 1
ATOM 2385 C CA . ILE A 1 300 ? 19.584 -2.710 -33.458 1.00 89.62 300 ILE A CA 1
ATOM 2386 C C . ILE A 1 300 ? 18.600 -2.495 -32.308 1.00 89.62 300 ILE A C 1
ATOM 2388 O O . ILE A 1 300 ? 18.853 -1.690 -31.410 1.00 89.62 300 ILE A O 1
ATOM 2392 N N . ASN A 1 301 ? 17.463 -3.189 -32.353 1.00 91.12 301 ASN A N 1
ATOM 2393 C CA . ASN A 1 301 ? 16.385 -3.001 -31.378 1.00 91.12 301 ASN A CA 1
ATOM 2394 C C . ASN A 1 301 ? 16.288 -4.153 -30.378 1.00 91.12 301 ASN A C 1
ATOM 2396 O O . ASN A 1 301 ? 15.871 -3.924 -29.246 1.00 91.12 301 ASN A O 1
ATOM 2400 N N . THR A 1 302 ? 16.715 -5.360 -30.754 1.00 93.12 302 THR A N 1
ATOM 2401 C CA . THR A 1 302 ? 16.666 -6.546 -29.888 1.00 93.12 302 THR A CA 1
ATOM 2402 C C . THR A 1 302 ? 18.051 -7.040 -29.473 1.00 93.12 302 THR A C 1
ATOM 2404 O O . THR A 1 302 ? 19.071 -6.712 -30.087 1.00 93.12 302 THR A O 1
ATOM 2407 N N . VAL A 1 303 ? 18.101 -7.875 -28.433 1.00 88.69 303 VAL A N 1
ATOM 2408 C CA . VAL A 1 303 ? 19.317 -8.597 -28.030 1.00 88.69 303 VAL A CA 1
ATOM 2409 C C . VAL A 1 303 ? 19.824 -9.483 -29.172 1.00 88.69 303 VAL A C 1
ATOM 2411 O O . VAL A 1 303 ? 21.031 -9.540 -29.406 1.00 88.69 303 VAL A O 1
ATOM 2414 N N . LYS A 1 304 ? 18.923 -10.110 -29.942 1.00 89.44 304 LYS A N 1
ATOM 2415 C CA . LYS A 1 304 ? 19.282 -10.869 -31.147 1.00 89.44 304 LYS A CA 1
ATOM 2416 C C . LYS A 1 304 ? 20.007 -10.005 -32.176 1.00 89.44 304 LYS A C 1
ATOM 2418 O O . LYS A 1 304 ? 21.054 -10.423 -32.671 1.00 89.44 304 LYS A O 1
ATOM 2423 N N . ASP A 1 305 ? 19.488 -8.818 -32.486 1.00 88.75 305 ASP A N 1
ATOM 2424 C CA . ASP A 1 305 ? 20.111 -7.911 -33.461 1.00 88.75 305 ASP A CA 1
ATOM 2425 C C . ASP A 1 305 ? 21.496 -7.476 -32.983 1.00 88.75 305 ASP A C 1
ATOM 2427 O O . ASP A 1 305 ? 22.451 -7.447 -33.759 1.00 88.75 305 ASP A O 1
ATOM 2431 N N . PHE A 1 306 ? 21.621 -7.195 -31.682 1.00 87.62 306 PHE A N 1
ATOM 2432 C CA . PHE A 1 306 ? 22.877 -6.788 -31.064 1.00 87.62 306 PHE A CA 1
ATOM 2433 C C . PHE A 1 306 ? 23.941 -7.887 -31.155 1.00 87.62 306 PHE A C 1
ATOM 2435 O O . PHE A 1 306 ? 25.062 -7.614 -31.584 1.00 87.62 306 PHE A O 1
ATOM 2442 N N . LEU A 1 307 ? 23.590 -9.131 -30.812 1.00 86.12 307 LEU A N 1
ATOM 2443 C CA . LEU A 1 307 ? 24.489 -10.285 -30.919 1.00 86.12 307 LEU A CA 1
ATOM 2444 C C . LEU A 1 307 ? 24.838 -10.600 -32.378 1.00 86.12 307 LEU A C 1
ATOM 2446 O O . LEU A 1 307 ? 26.001 -10.826 -32.701 1.00 86.12 307 LEU A O 1
ATOM 2450 N N . THR A 1 308 ? 23.854 -10.534 -33.275 1.00 86.56 308 THR A N 1
ATOM 2451 C CA . THR A 1 308 ? 24.059 -10.733 -34.716 1.00 86.56 308 THR A CA 1
ATOM 2452 C C . THR A 1 308 ? 25.051 -9.707 -35.262 1.00 86.56 308 THR A C 1
ATOM 2454 O O . THR A 1 308 ? 26.005 -10.069 -35.950 1.00 86.56 308 THR A O 1
ATOM 2457 N N . MET A 1 309 ? 24.898 -8.430 -34.897 1.00 83.62 309 MET A N 1
ATOM 2458 C CA . MET A 1 309 ? 25.851 -7.389 -35.280 1.00 83.62 309 MET A CA 1
ATOM 2459 C C . MET A 1 309 ? 27.227 -7.571 -34.637 1.00 83.62 309 MET A C 1
ATOM 2461 O O . MET A 1 309 ? 28.245 -7.335 -35.291 1.00 83.62 309 MET A O 1
ATOM 2465 N N . LEU A 1 310 ? 27.284 -8.001 -33.377 1.00 82.50 310 LEU A N 1
ATOM 2466 C CA . LEU A 1 310 ? 28.547 -8.287 -32.704 1.00 82.50 310 LEU A CA 1
ATOM 2467 C C . LEU A 1 310 ? 29.339 -9.381 -33.438 1.00 82.50 310 LEU A C 1
ATOM 2469 O O . LEU A 1 310 ? 30.554 -9.250 -33.562 1.00 82.50 310 LEU A O 1
ATOM 2473 N N . CYS A 1 311 ? 28.663 -10.403 -33.971 1.00 80.56 311 CYS A N 1
ATOM 2474 C CA . CYS A 1 311 ? 29.287 -11.488 -34.729 1.00 80.56 311 CYS A CA 1
ATOM 2475 C C . CYS A 1 311 ? 29.625 -11.106 -36.181 1.00 80.56 311 CYS A C 1
ATOM 2477 O O . CYS A 1 311 ? 30.713 -11.426 -36.653 1.00 80.56 311 CYS A O 1
ATOM 2479 N N . ILE A 1 312 ? 28.719 -10.430 -36.899 1.00 83.94 312 ILE A N 1
ATOM 2480 C CA . ILE A 1 312 ? 28.876 -10.160 -38.340 1.00 83.94 312 ILE A CA 1
ATOM 2481 C C . ILE A 1 312 ? 29.833 -8.993 -38.608 1.00 83.94 312 ILE A C 1
ATOM 2483 O O . ILE A 1 312 ? 30.667 -9.070 -39.507 1.00 83.94 312 ILE A O 1
ATOM 2487 N N . ASN A 1 313 ? 29.705 -7.878 -37.879 1.00 78.25 313 ASN A N 1
ATOM 2488 C CA . ASN A 1 313 ? 30.513 -6.682 -38.138 1.00 78.25 313 ASN A CA 1
ATOM 2489 C C . ASN A 1 313 ? 30.757 -5.857 -36.851 1.00 78.25 313 ASN A C 1
ATOM 2491 O O . ASN A 1 313 ? 30.218 -4.755 -36.677 1.00 78.25 313 ASN A O 1
ATOM 2495 N N . PRO A 1 314 ? 31.640 -6.350 -35.957 1.00 75.12 314 PRO A N 1
ATOM 2496 C CA . PRO A 1 314 ? 32.034 -5.642 -34.739 1.00 75.12 314 PRO A CA 1
ATOM 2497 C C . PRO A 1 314 ? 32.528 -4.191 -34.950 1.00 75.12 314 PRO A C 1
ATOM 2499 O O . PRO A 1 314 ? 32.264 -3.342 -34.093 1.00 75.12 314 PRO A O 1
ATOM 2502 N N . PRO A 1 315 ? 33.250 -3.834 -36.041 1.00 75.50 315 PRO A N 1
ATOM 2503 C CA . PRO A 1 315 ? 33.599 -2.442 -36.334 1.00 75.50 315 PRO A CA 1
ATOM 2504 C C . PRO A 1 315 ? 32.410 -1.474 -36.340 1.00 75.50 315 PRO A C 1
ATOM 2506 O O . PRO A 1 315 ? 32.528 -0.388 -35.772 1.00 75.50 315 PRO A O 1
ATOM 2509 N N . ARG A 1 316 ? 31.262 -1.843 -36.917 1.00 72.62 316 ARG A N 1
ATOM 2510 C CA . ARG A 1 316 ? 30.078 -0.963 -36.946 1.00 72.62 316 ARG A CA 1
ATOM 2511 C C . ARG A 1 316 ? 29.514 -0.709 -35.550 1.00 72.62 316 ARG A C 1
ATOM 2513 O O . ARG A 1 316 ? 29.204 0.430 -35.218 1.00 72.62 316 ARG A O 1
ATOM 2520 N N . LEU A 1 317 ? 29.501 -1.725 -34.688 1.00 70.56 317 LEU A N 1
ATOM 2521 C CA . LEU A 1 317 ? 29.087 -1.572 -33.290 1.00 70.56 317 LEU A CA 1
ATOM 2522 C C . LEU A 1 317 ? 30.044 -0.650 -32.504 1.00 70.56 317 LEU A C 1
ATOM 2524 O O . LEU A 1 317 ? 29.621 0.118 -31.640 1.00 70.56 317 LEU A O 1
ATOM 2528 N N . ARG A 1 318 ? 31.345 -0.655 -32.842 1.00 66.94 318 ARG A N 1
ATOM 2529 C CA . ARG A 1 318 ? 32.353 0.249 -32.251 1.00 66.94 318 ARG A CA 1
ATOM 2530 C C . ARG A 1 318 ? 32.129 1.721 -32.621 1.00 66.94 318 ARG A C 1
ATOM 2532 O O . ARG A 1 318 ? 32.367 2.586 -31.776 1.00 66.94 318 ARG A O 1
ATOM 2539 N N . HIS A 1 319 ? 31.603 2.014 -33.814 1.00 65.56 319 HIS A N 1
ATOM 2540 C CA . HIS A 1 319 ? 31.272 3.385 -34.243 1.00 65.56 319 HIS A CA 1
ATOM 2541 C C . HIS A 1 319 ? 30.138 4.015 -33.418 1.00 65.56 319 HIS A C 1
ATOM 2543 O O . HIS A 1 319 ? 30.095 5.233 -33.251 1.00 65.56 319 HIS A O 1
ATOM 2549 N N . VAL A 1 320 ? 29.302 3.197 -32.768 1.00 62.66 320 VAL A N 1
ATOM 2550 C CA . VAL A 1 320 ? 28.269 3.645 -31.815 1.00 62.66 320 VAL A CA 1
ATOM 2551 C C . VAL A 1 320 ? 28.880 4.213 -30.503 1.00 62.66 320 VAL A C 1
ATOM 2553 O O . VAL A 1 320 ? 28.168 4.724 -29.633 1.00 62.66 320 VAL A O 1
ATOM 2556 N N . ARG A 1 321 ? 30.223 4.224 -30.374 1.00 58.78 321 ARG A N 1
ATOM 2557 C CA . ARG A 1 321 ? 31.016 4.515 -29.158 1.00 58.78 321 ARG A CA 1
ATOM 2558 C C . ARG A 1 321 ? 30.673 3.578 -27.995 1.00 58.78 321 ARG A C 1
ATOM 2560 O O . ARG A 1 321 ? 30.667 3.982 -26.837 1.00 58.78 321 ARG A O 1
ATOM 2567 N N . PHE A 1 322 ? 30.443 2.303 -28.300 1.00 57.59 322 PHE A N 1
ATOM 2568 C CA . PHE A 1 322 ? 30.207 1.226 -27.326 1.00 57.59 322 PHE A CA 1
ATOM 2569 C C . PHE A 1 322 ? 31.487 0.723 -26.624 1.00 57.59 322 PHE A C 1
ATOM 2571 O O . PHE A 1 322 ? 31.519 -0.370 -26.058 1.00 57.59 322 PHE A O 1
ATOM 2578 N N . PHE A 1 323 ? 32.570 1.509 -26.670 1.00 46.19 323 PHE A N 1
ATOM 2579 C CA . PHE A 1 323 ? 33.925 1.078 -26.306 1.00 46.19 323 PHE A CA 1
ATOM 2580 C C . PHE A 1 323 ? 34.093 0.733 -24.816 1.00 46.19 323 PHE A C 1
ATOM 2582 O O . PHE A 1 323 ? 35.052 0.066 -24.453 1.00 46.19 323 PHE A O 1
ATOM 2589 N N . CYS A 1 324 ? 33.156 1.129 -23.949 1.00 44.78 324 CYS A N 1
ATOM 2590 C CA . CYS A 1 324 ? 33.248 0.832 -22.517 1.00 44.78 324 CYS A CA 1
ATOM 2591 C C . CYS A 1 324 ? 32.659 -0.535 -22.108 1.00 44.78 324 CYS A C 1
ATOM 2593 O O . CYS A 1 324 ? 32.862 -0.938 -20.968 1.00 44.78 324 CYS A O 1
ATOM 2595 N N . PHE A 1 325 ? 31.959 -1.264 -22.996 1.00 48.84 325 PHE A N 1
ATOM 2596 C CA . PHE A 1 325 ? 31.218 -2.480 -22.599 1.00 48.84 325 PHE A CA 1
ATOM 2597 C C . PHE A 1 325 ? 31.598 -3.785 -23.295 1.00 48.84 325 PHE A C 1
ATOM 2599 O O . PHE A 1 325 ? 31.404 -4.847 -22.703 1.00 48.84 325 PHE A O 1
ATOM 2606 N N . ILE A 1 326 ? 32.189 -3.748 -24.494 1.00 49.41 326 ILE A N 1
ATOM 2607 C CA . ILE A 1 326 ? 32.573 -4.986 -25.203 1.00 49.41 326 ILE A CA 1
ATOM 2608 C C . ILE A 1 326 ? 33.603 -5.793 -24.386 1.00 49.41 326 ILE A C 1
ATOM 2610 O O . ILE A 1 326 ? 33.550 -7.019 -24.359 1.00 49.41 326 ILE A O 1
ATOM 2614 N N . SER A 1 327 ? 34.457 -5.119 -23.610 1.00 44.12 327 SER A N 1
ATOM 2615 C CA . SER A 1 327 ? 35.443 -5.751 -22.723 1.00 44.12 327 SER A CA 1
ATOM 2616 C C . SER A 1 327 ? 34.834 -6.568 -21.571 1.00 44.12 327 SER A C 1
ATOM 2618 O O . SER A 1 327 ? 35.548 -7.357 -20.956 1.00 44.12 327 SER A O 1
ATOM 2620 N N . LEU A 1 328 ? 33.541 -6.393 -21.257 1.00 41.75 328 LEU A N 1
ATOM 2621 C CA . LEU A 1 328 ? 32.862 -7.128 -20.182 1.00 41.75 328 LEU A CA 1
ATOM 2622 C C . LEU A 1 328 ? 32.110 -8.367 -20.697 1.00 41.75 328 LEU A C 1
ATOM 2624 O O . LEU A 1 328 ? 32.077 -9.380 -20.007 1.00 41.75 328 LEU A O 1
ATOM 2628 N N . PHE A 1 329 ? 31.560 -8.324 -21.917 1.00 47.12 329 PHE A N 1
ATOM 2629 C CA . PHE A 1 329 ? 30.826 -9.460 -22.497 1.00 47.12 329 PHE A CA 1
ATOM 2630 C C . PHE A 1 329 ? 31.748 -10.601 -22.951 1.00 47.12 329 PHE A C 1
ATOM 2632 O O . PHE A 1 329 ? 31.394 -11.763 -22.792 1.00 47.12 329 PHE A O 1
ATOM 2639 N N . VAL A 1 330 ? 32.975 -10.296 -23.394 1.00 44.69 330 VAL A N 1
ATOM 2640 C CA . VAL A 1 330 ? 33.983 -11.324 -23.740 1.00 44.69 330 VAL A CA 1
ATOM 2641 C C . VAL A 1 330 ? 34.451 -12.122 -22.505 1.00 44.69 330 VAL A C 1
ATOM 2643 O O . VAL A 1 330 ? 35.011 -13.204 -22.638 1.00 44.69 330 VAL A O 1
ATOM 2646 N N . LYS A 1 331 ? 34.179 -11.642 -21.281 1.00 36.25 331 LYS A N 1
ATOM 2647 C CA . LYS A 1 331 ? 34.513 -12.342 -20.027 1.00 36.25 331 LYS A CA 1
ATOM 2648 C C . LYS A 1 331 ? 33.414 -13.273 -19.502 1.00 36.25 331 LYS A C 1
ATOM 2650 O O . LYS A 1 331 ? 33.654 -13.950 -18.507 1.00 36.25 331 LYS A O 1
ATOM 2655 N N . LEU A 1 332 ? 32.245 -13.321 -20.147 1.00 32.75 332 LEU A N 1
ATOM 2656 C CA . LEU A 1 332 ? 31.105 -14.146 -19.726 1.00 32.75 332 LEU A CA 1
ATOM 2657 C C . LEU A 1 332 ? 30.877 -15.404 -20.576 1.00 32.75 332 LEU A C 1
ATOM 2659 O O . LEU A 1 332 ? 29.829 -16.019 -20.434 1.00 32.75 332 LEU A O 1
ATOM 2663 N N . GLY A 1 333 ? 31.862 -15.818 -21.383 1.00 36.66 333 GLY A N 1
ATOM 2664 C CA . GLY A 1 333 ? 31.941 -17.185 -21.912 1.00 36.66 333 GLY A CA 1
ATOM 2665 C C . GLY A 1 333 ? 30.641 -17.714 -22.520 1.00 36.66 333 GLY A C 1
ATOM 2666 O O . GLY A 1 333 ? 30.136 -18.739 -22.065 1.00 36.66 333 GLY A O 1
ATOM 2667 N N . VAL A 1 334 ? 30.121 -17.010 -23.527 1.00 38.56 334 VAL A N 1
ATOM 2668 C CA . VAL A 1 334 ? 29.325 -17.648 -24.583 1.00 38.56 334 VAL A CA 1
ATOM 2669 C C . VAL A 1 334 ? 30.243 -17.871 -25.768 1.00 38.56 334 VAL A C 1
ATOM 2671 O O . VAL A 1 334 ? 30.933 -16.891 -26.139 1.00 38.56 334 VAL A O 1
#